Protein AF-0000000079069018 (afdb_homodimer)

Sequence (276 aa):
MTDVQTAEQLTLTDEESRLLQLGLIEWCGPARSTEEFAVAMGFDGTEDLHYRSLRIRAALIAHEALEPMDWARALLATELAFASDVVGSGYEWSTTTGWSDETTVRVLRSAQLKLIRTVAPLVGRSLGTRPPLRPAISMTDVQTAEQLTLTDEESRLLQLGLIEWCGPARSTEEFAVAMGFDGTEDLHYRSLRIRAALIAHEALEPMDWARALLATELAFASDVVGSGYEWSTTTGWSDETTVRVLRSAQLKLIRTVAPLVGRSLGTRPPLRPAIS

Secondary structure (DSSP, 8-state):
----B-TTTTT--HHHHHHHHHHHHHTTTT----HHHHHHTT-SSHHHHHHHHHHHHHHHHTT--B-HHHHHHHHHHHHHHHH-TTTS-GGGHHHHHS--HHHHHHHHHHHHHHHHHHHGGGBTTTBT-PPP------/----B-TTTTT--HHHHHHHHHHHHHTTTT----HHHHHHTT-SSHHHHHHHHHHHHHHHHTT--B-HHHHHHHHHHHHHHHH-TTTS-GGGHHHHHS--HHHHHHHHHHHHHHHHHHHGGGBTTTBT-PPP------

Organism: Streptomyces microflavus (NCBI:txid1919)

Foldseek 3Di:
DQDWAFCVRLVQDPVLLVLLLLLLCQLVDVFADAQLLCVLLQAQGSVRSNVLSVVLSVCSVVRHTDGLSSLSSSLSSSVCQDPDPVGHCHPCSCVSRVDDNVRSVVSSVVSCVSSVVSHVVCPPPRRRDHPDDPPPPD/DQDWAFCVRLVQDPVLLVLLLLLLCQLVDVFADAQLLCVLLQAQGSVRSNVLSVVLSVCSVVRHTDGLSSLSSSLSSSVCQDPDPVGHCHPCSCVSRVDDNVRSVVSSVVSCVSSVVSHVVCPPPRRRDHPDDPPPPD

Radius of gyration: 18.03 Å; Cα contacts (8 Å, |Δi|>4): 452; chains: 2; bounding box: 54×52×36 Å

pLDDT: mean 92.05, std 13.42, range [31.12, 98.88]

Solvent-accessible surface area (backbone atoms only — not comparable to full-atom values): 14193 Å² total; per-residue (Å²): 124,86,70,56,44,30,52,66,78,50,64,48,49,72,66,38,52,47,48,38,38,53,23,27,54,34,53,74,59,76,18,51,70,32,51,31,44,21,22,22,47,52,32,88,18,48,70,46,40,40,52,49,28,55,51,53,32,52,33,57,75,67,61,39,65,39,43,48,66,56,52,38,32,38,49,46,42,19,30,41,24,48,45,23,63,85,34,16,34,16,77,46,32,38,75,77,69,69,46,48,67,60,58,47,54,54,42,47,41,54,43,46,67,55,39,40,79,60,33,58,78,35,58,72,68,58,31,18,34,76,74,72,75,72,70,74,78,122,125,87,70,57,44,31,52,66,77,49,66,48,48,72,66,40,51,47,49,38,37,54,22,27,53,34,54,74,59,77,18,51,70,31,51,31,44,21,22,22,47,52,32,89,18,48,70,46,39,43,52,49,29,53,50,53,33,51,33,57,76,69,62,39,64,39,44,46,65,56,52,36,31,37,50,46,42,20,30,40,25,48,46,22,62,84,36,16,34,17,77,47,33,38,75,77,71,68,45,49,68,61,58,46,54,54,43,46,42,55,44,46,67,56,40,41,80,59,33,59,78,35,58,70,69,55,33,18,35,76,74,72,74,69,70,76,79,122

Structure (mmCIF, N/CA/C/O backbone):
data_AF-0000000079069018-model_v1
#
loop_
_entity.id
_entity.type
_entity.pdbx_description
1 polymer 'Uncharacterized protein'
#
loop_
_atom_site.group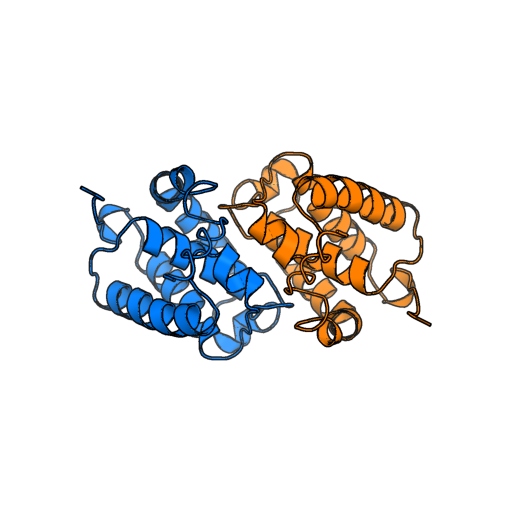_PDB
_atom_site.id
_atom_site.type_symbol
_atom_site.label_atom_id
_atom_site.label_alt_id
_atom_site.label_comp_id
_atom_site.label_asym_id
_atom_site.label_entity_id
_atom_site.label_seq_id
_atom_site.pdbx_PDB_ins_code
_atom_site.Cartn_x
_atom_site.Cartn_y
_atom_site.Cartn_z
_atom_site.occupancy
_atom_site.B_iso_or_equiv
_atom_site.auth_seq_id
_atom_site.auth_comp_id
_atom_site.auth_asym_id
_atom_site.auth_atom_id
_atom_site.pdbx_PDB_model_num
ATOM 1 N N . MET A 1 1 ? -11.5 19.594 19.891 1 42.41 1 MET A N 1
ATOM 2 C CA . MET A 1 1 ? -11.094 20.469 18.781 1 42.41 1 MET A CA 1
ATOM 3 C C . MET A 1 1 ? -10.062 19.781 17.891 1 42.41 1 MET A C 1
ATOM 5 O O . MET A 1 1 ? -9.008 19.344 18.375 1 42.41 1 MET A O 1
ATOM 9 N N . THR A 1 2 ? -10.492 19.125 16.875 1 61.47 2 THR A N 1
ATOM 10 C CA . THR A 1 2 ? -9.547 18.312 16.109 1 61.47 2 THR A CA 1
ATOM 11 C C . THR A 1 2 ? -8.344 19.141 15.68 1 61.47 2 THR A C 1
ATOM 13 O O . THR A 1 2 ? -8.5 20.141 14.969 1 61.47 2 THR A O 1
ATOM 16 N N . ASP A 1 3 ? -7.281 19.203 16.484 1 84.12 3 ASP A N 1
ATOM 17 C CA . ASP A 1 3 ? -6.156 20.125 16.375 1 84.12 3 ASP A CA 1
ATOM 18 C C . ASP A 1 3 ? -5.441 19.969 15.031 1 84.12 3 ASP A C 1
ATOM 20 O O . ASP A 1 3 ? -4.828 18.922 14.766 1 84.12 3 ASP A O 1
ATOM 24 N N . VAL A 1 4 ? -5.785 20.875 14.141 1 94 4 VAL A N 1
ATOM 25 C CA . VAL A 1 4 ? -5.105 20.953 12.852 1 94 4 VAL A CA 1
ATOM 26 C C . VAL A 1 4 ? -3.629 21.281 13.062 1 94 4 VAL A C 1
ATOM 28 O O . VAL A 1 4 ? -3.275 21.984 14.016 1 94 4 VAL A O 1
ATOM 31 N N . GLN A 1 5 ? -2.758 20.672 12.266 1 97.5 5 GLN A N 1
ATOM 32 C CA . GLN A 1 5 ? -1.32 20.891 12.367 1 97.5 5 GLN A CA 1
ATOM 33 C C . GLN A 1 5 ? -0.706 21.156 10.992 1 97.5 5 GLN A C 1
ATOM 35 O O . GLN A 1 5 ? -1.139 20.578 9.992 1 97.5 5 GLN A O 1
ATOM 40 N N . THR A 1 6 ? 0.233 21.984 11.039 1 97.31 6 THR A N 1
ATOM 41 C CA . THR A 1 6 ? 1.027 22.188 9.836 1 97.31 6 THR A CA 1
ATOM 42 C C . THR A 1 6 ? 2.15 21.156 9.75 1 97.31 6 THR A C 1
ATOM 44 O O . THR A 1 6 ? 2.436 20.469 10.727 1 97.31 6 THR A O 1
ATOM 47 N N . ALA A 1 7 ? 2.783 21.109 8.523 1 97.38 7 ALA A N 1
ATOM 48 C CA . ALA A 1 7 ? 3.936 20.234 8.344 1 97.38 7 ALA A CA 1
ATOM 49 C C . ALA A 1 7 ? 5.066 20.609 9.297 1 97.38 7 ALA A C 1
ATOM 51 O O . ALA A 1 7 ? 5.742 19.734 9.852 1 97.38 7 ALA A O 1
ATOM 52 N N . GLU A 1 8 ? 5.223 21.859 9.477 1 96.19 8 GLU A N 1
ATOM 53 C CA . GLU A 1 8 ? 6.27 22.359 10.359 1 96.19 8 GLU A CA 1
ATOM 54 C C . GLU A 1 8 ? 6.02 21.938 11.805 1 96.19 8 GLU A C 1
ATOM 56 O O . GLU A 1 8 ? 6.949 21.562 12.516 1 96.19 8 GLU A O 1
ATOM 61 N N . GLN A 1 9 ? 4.859 22 12.203 1 96.56 9 GLN A N 1
ATOM 62 C CA . GLN A 1 9 ? 4.496 21.609 13.562 1 96.56 9 GLN A CA 1
ATOM 63 C C . GLN A 1 9 ? 4.711 20.125 13.797 1 96.56 9 GLN A C 1
ATOM 65 O O . GLN A 1 9 ? 5.008 19.703 14.914 1 96.56 9 GLN A O 1
ATOM 70 N N . LEU A 1 10 ? 4.664 19.391 12.742 1 97.44 10 LEU A N 1
ATOM 71 C CA . LEU A 1 10 ? 4.895 17.953 12.82 1 97.44 10 LEU A CA 1
ATOM 72 C C . LEU A 1 10 ? 6.359 17.609 12.547 1 97.44 10 LEU A C 1
ATOM 74 O O . LEU A 1 10 ? 6.73 16.438 12.477 1 97.44 10 LEU A O 1
ATOM 78 N N . THR A 1 11 ? 7.098 18.609 12.289 1 97.62 11 THR A N 1
ATOM 79 C CA . THR A 1 11 ? 8.539 18.531 12.086 1 97.62 11 THR A CA 1
ATOM 80 C C . THR A 1 11 ? 8.859 17.812 10.781 1 97.62 11 THR A C 1
ATOM 82 O O . THR A 1 11 ? 9.914 17.172 10.656 1 97.62 11 THR A O 1
ATOM 85 N N . LEU A 1 12 ? 7.945 17.859 9.828 1 98.5 12 LEU A N 1
ATOM 86 C CA . LEU A 1 12 ? 8.258 17.344 8.5 1 98.5 12 LEU A CA 1
ATOM 87 C C . LEU A 1 12 ? 9.266 18.25 7.793 1 98.5 12 LEU A C 1
ATOM 89 O O . LEU A 1 12 ? 9.156 19.469 7.84 1 98.5 12 LEU A O 1
ATOM 93 N N . THR A 1 13 ? 10.211 17.578 7.195 1 98.31 13 THR A N 1
ATOM 94 C CA . THR A 1 13 ? 11.117 18.328 6.332 1 98.31 13 THR A CA 1
ATOM 95 C C . THR A 1 13 ? 10.438 18.688 5.016 1 98.31 13 THR A C 1
ATOM 97 O O . THR A 1 13 ? 9.375 18.141 4.691 1 98.31 13 THR A O 1
ATOM 100 N N . ASP A 1 14 ? 11.055 19.531 4.27 1 97.69 14 ASP A N 1
ATOM 101 C CA . ASP A 1 14 ? 10.555 19.891 2.943 1 97.69 14 ASP A CA 1
ATOM 102 C C . ASP A 1 14 ? 10.508 18.656 2.035 1 97.69 14 ASP A C 1
ATOM 104 O O . ASP A 1 14 ? 9.594 18.516 1.218 1 97.69 14 ASP A O 1
ATOM 108 N N . GLU A 1 15 ? 11.453 17.828 2.148 1 98.38 15 GLU A N 1
ATOM 109 C CA . GLU A 1 15 ? 11.516 16.625 1.333 1 98.38 15 GLU A CA 1
ATOM 110 C C . GLU A 1 15 ? 10.359 15.688 1.653 1 98.38 15 GLU A C 1
ATOM 112 O O . GLU A 1 15 ? 9.75 15.109 0.749 1 98.38 15 GLU A O 1
ATOM 117 N N . GLU A 1 16 ? 10.102 15.523 2.893 1 98.81 16 GLU A N 1
ATOM 118 C CA . GLU A 1 16 ? 9.008 14.664 3.322 1 98.81 16 GLU A CA 1
ATOM 119 C C . GLU A 1 16 ? 7.656 15.227 2.871 1 98.81 16 GLU A C 1
ATOM 121 O O . GLU A 1 16 ? 6.805 14.484 2.385 1 98.81 16 GLU A O 1
ATOM 126 N N . SER A 1 17 ? 7.523 16.5 3.023 1 98.75 17 SER A N 1
ATOM 127 C CA . SER A 1 17 ? 6.316 17.156 2.535 1 98.75 17 SER A CA 1
ATOM 128 C C . SER A 1 17 ? 6.18 17.016 1.021 1 98.75 17 SER A C 1
ATOM 130 O O . SER A 1 17 ? 5.086 16.781 0.51 1 98.75 17 SER A O 1
ATOM 132 N N . ARG A 1 18 ? 7.246 17.156 0.332 1 98.62 18 ARG A N 1
ATOM 133 C CA . ARG A 1 18 ? 7.254 17.016 -1.119 1 98.62 18 ARG A CA 1
ATOM 134 C C . ARG A 1 18 ? 6.875 15.594 -1.522 1 98.62 18 ARG A C 1
ATOM 136 O O . ARG A 1 18 ? 6.141 15.391 -2.492 1 98.62 18 ARG A O 1
ATOM 143 N N . LEU A 1 19 ? 7.332 14.617 -0.803 1 98.88 19 LEU A N 1
ATOM 144 C CA . LEU A 1 19 ? 6.977 13.234 -1.096 1 98.88 19 LEU A CA 1
ATOM 145 C C . LEU A 1 19 ? 5.469 13.031 -1.004 1 98.88 19 LEU A C 1
ATOM 147 O O . LEU A 1 19 ? 4.871 12.383 -1.866 1 98.88 19 LEU A O 1
ATOM 151 N N . LEU A 1 20 ? 4.895 13.555 0.068 1 98.88 20 LEU A N 1
ATOM 152 C CA . LEU A 1 20 ? 3.449 13.43 0.223 1 98.88 20 LEU A CA 1
ATOM 153 C C . LEU A 1 20 ? 2.719 14.109 -0.93 1 98.88 20 LEU A C 1
ATOM 155 O O . LEU A 1 20 ? 1.721 13.586 -1.433 1 98.88 20 LEU A O 1
ATOM 159 N N . GLN A 1 21 ? 3.236 15.227 -1.359 1 98.81 21 GLN A N 1
ATOM 160 C CA . GLN A 1 21 ? 2.66 15.938 -2.498 1 98.81 21 GLN A CA 1
ATOM 161 C C . GLN A 1 21 ? 2.734 15.094 -3.766 1 98.81 21 GLN A C 1
ATOM 163 O O . GLN A 1 21 ? 1.763 15.008 -4.52 1 98.81 21 GLN A O 1
ATOM 168 N N . LEU A 1 22 ? 3.832 14.492 -3.982 1 98.62 22 LEU A N 1
ATOM 169 C CA . LEU A 1 22 ? 4.031 13.648 -5.156 1 98.62 22 LEU A CA 1
ATOM 170 C C . LEU A 1 22 ? 3.098 12.438 -5.117 1 98.62 22 LEU A C 1
ATOM 172 O O . LEU A 1 22 ? 2.498 12.086 -6.137 1 98.62 22 LEU A O 1
ATOM 176 N N . GLY A 1 23 ? 2.998 11.836 -3.928 1 98.62 23 GLY A N 1
ATOM 177 C CA . GLY A 1 23 ? 2.107 10.695 -3.797 1 98.62 23 GLY A CA 1
ATOM 178 C C . GLY A 1 23 ? 0.656 11.039 -4.082 1 98.62 23 GLY A C 1
ATOM 179 O O . GLY A 1 23 ? -0.048 10.273 -4.742 1 98.62 23 GLY A O 1
ATOM 180 N N . LEU A 1 24 ? 0.253 12.156 -3.658 1 98.62 24 LEU A N 1
ATOM 181 C CA . LEU A 1 24 ? -1.133 12.586 -3.814 1 98.62 24 LEU A CA 1
ATOM 182 C C . LEU A 1 24 ? -1.46 12.844 -5.281 1 98.62 24 LEU A C 1
ATOM 184 O O . LEU A 1 24 ? -2.531 12.461 -5.762 1 98.62 24 LEU A O 1
ATOM 188 N N . ILE A 1 25 ? -0.578 13.422 -6.012 1 98 25 ILE A N 1
ATOM 189 C CA . ILE A 1 25 ? -0.882 13.797 -7.387 1 98 25 ILE A CA 1
ATOM 190 C C . ILE A 1 25 ? -0.932 12.547 -8.266 1 98 25 ILE A C 1
ATOM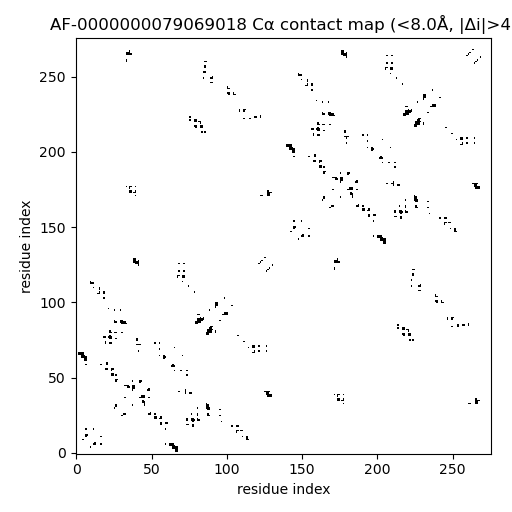 192 O O . ILE A 1 25 ? -1.553 12.555 -9.328 1 98 25 ILE A O 1
ATOM 196 N N . GLU A 1 26 ? -0.271 11.453 -7.91 1 98.06 26 GLU A N 1
ATOM 197 C CA . GLU A 1 26 ? -0.325 10.203 -8.664 1 98.06 26 GLU A CA 1
ATOM 198 C C . GLU A 1 26 ? -1.766 9.742 -8.867 1 98.06 26 GLU A C 1
ATOM 200 O O . GLU A 1 26 ? -2.082 9.102 -9.875 1 98.06 26 GLU A O 1
ATOM 205 N N . TRP A 1 27 ? -2.621 10.07 -7.977 1 97.5 27 TRP A N 1
ATOM 206 C CA . TRP A 1 27 ? -4.004 9.602 -8.008 1 97.5 27 TRP A CA 1
ATOM 207 C C . TRP A 1 27 ? -4.832 10.414 -8.992 1 97.5 27 TRP A C 1
ATOM 209 O O . TRP A 1 27 ? -5.996 10.094 -9.25 1 97.5 27 TRP A O 1
ATOM 219 N N . CYS A 1 28 ? -4.262 11.344 -9.562 1 93 28 CYS A N 1
ATOM 220 C CA . CYS A 1 28 ? -4.883 12.125 -10.625 1 93 28 CYS A CA 1
ATOM 221 C C . CYS A 1 28 ? -4.289 11.766 -11.984 1 93 28 CYS A C 1
ATOM 223 O O . CYS A 1 28 ? -4.555 12.438 -12.977 1 93 28 CYS A O 1
ATOM 225 N N . GLY A 1 29 ? -3.49 10.719 -12.039 1 91 29 GLY A N 1
ATOM 226 C CA . GLY A 1 29 ? -2.82 10.305 -13.258 1 91 29 GLY A CA 1
ATOM 227 C C . GLY A 1 29 ? -2.656 8.797 -13.359 1 91 29 GLY A C 1
ATOM 228 O O . GLY A 1 29 ? -3.623 8.078 -13.617 1 91 29 GLY A O 1
ATOM 229 N N . PRO A 1 30 ? -1.45 8.312 -13.039 1 89.62 30 PRO A N 1
ATOM 230 C CA . PRO A 1 30 ? -1.126 6.91 -13.328 1 89.62 30 PRO A CA 1
ATOM 231 C C . PRO A 1 30 ? -1.788 5.941 -12.352 1 89.62 30 PRO A C 1
ATOM 233 O O . PRO A 1 30 ? -2.01 4.777 -12.688 1 89.62 30 PRO A O 1
ATOM 236 N N . ALA A 1 31 ? -1.982 6.34 -11.172 1 93.06 31 ALA A N 1
ATOM 237 C CA . ALA A 1 31 ? -2.625 5.469 -10.188 1 93.06 31 ALA A CA 1
ATOM 238 C C . ALA A 1 31 ? -4.121 5.34 -10.461 1 93.06 31 ALA A C 1
ATOM 240 O O . ALA A 1 31 ? -4.758 6.293 -10.914 1 93.06 31 ALA A O 1
ATOM 241 N N . ARG A 1 32 ? -4.637 4.172 -10.211 1 89.88 32 ARG A N 1
ATOM 242 C CA . ARG A 1 32 ? -6.047 3.891 -10.445 1 89.88 32 ARG A CA 1
ATOM 243 C C . ARG A 1 32 ? -6.66 3.131 -9.273 1 89.88 32 ARG A C 1
ATOM 245 O O . ARG A 1 32 ? -6.586 1.902 -9.219 1 89.88 32 ARG A O 1
ATOM 252 N N . SER A 1 33 ? -7.305 3.881 -8.578 1 92.19 33 SER A N 1
ATOM 253 C CA . SER A 1 33 ? -7.895 3.285 -7.387 1 92.19 33 SER A CA 1
ATOM 254 C C . SER A 1 33 ? -9.227 2.621 -7.699 1 92.19 33 SER A C 1
ATOM 256 O O . SER A 1 33 ? -9.953 3.059 -8.594 1 92.19 33 SER A O 1
ATOM 258 N N . THR A 1 34 ? -9.555 1.628 -6.98 1 92.25 34 THR A N 1
ATOM 259 C CA . THR A 1 34 ? -10.922 1.122 -6.93 1 92.25 34 THR A CA 1
ATOM 260 C C . THR A 1 34 ? -11.719 1.82 -5.832 1 92.25 34 THR A C 1
ATOM 262 O O . THR A 1 34 ? -11.148 2.543 -5.012 1 92.25 34 THR A O 1
ATOM 265 N N . GLU A 1 35 ? -13 1.559 -5.809 1 91.5 35 GLU A N 1
ATOM 266 C CA . GLU A 1 35 ? -13.844 2.145 -4.773 1 91.5 35 GLU A CA 1
ATOM 267 C C . GLU A 1 35 ? -13.445 1.639 -3.387 1 91.5 35 GLU A C 1
ATOM 269 O O . GLU A 1 35 ? -13.359 2.42 -2.438 1 91.5 35 GLU A O 1
ATOM 274 N N . GLU A 1 36 ? -13.156 0.412 -3.277 1 92.62 36 GLU A N 1
ATOM 275 C CA . GLU A 1 36 ? -12.844 -0.191 -1.985 1 92.62 36 GLU A CA 1
ATOM 276 C C . GLU A 1 36 ? -11.523 0.346 -1.435 1 92.62 36 GLU A C 1
ATOM 278 O O . GLU A 1 36 ? -11.391 0.565 -0.228 1 92.62 36 GLU A O 1
ATOM 283 N N . PHE A 1 37 ? -10.578 0.598 -2.314 1 94.56 37 PHE A N 1
ATOM 284 C CA . PHE A 1 37 ? -9.312 1.151 -1.844 1 94.56 37 PHE A CA 1
ATOM 285 C C . PHE A 1 37 ? -9.477 2.607 -1.426 1 94.56 37 PHE A C 1
ATOM 287 O O . PHE A 1 37 ? -8.898 3.043 -0.43 1 94.56 37 PHE A O 1
ATOM 294 N N . ALA A 1 38 ? -10.273 3.307 -2.211 1 95.31 38 ALA A N 1
ATOM 295 C CA . ALA A 1 38 ? -10.523 4.695 -1.838 1 95.31 38 ALA A CA 1
ATOM 296 C C . ALA A 1 38 ? -11.148 4.785 -0.447 1 95.31 38 ALA A C 1
ATOM 298 O O . ALA A 1 38 ? -10.695 5.566 0.393 1 95.31 38 ALA A O 1
ATOM 299 N N . VAL A 1 39 ? -12.062 3.977 -0.203 1 94 39 VAL A N 1
ATOM 300 C CA . VAL A 1 39 ? -12.758 3.961 1.082 1 94 39 VAL A CA 1
ATOM 301 C C . VAL A 1 39 ? -11.797 3.49 2.176 1 94 39 VAL A C 1
ATOM 303 O O . VAL A 1 39 ? -11.773 4.059 3.27 1 94 39 VAL A O 1
ATOM 306 N N . ALA A 1 40 ? -11.031 2.537 1.885 1 94 40 ALA A N 1
ATOM 307 C CA . ALA A 1 40 ? -10.078 2.018 2.857 1 94 40 ALA A CA 1
ATOM 308 C C . ALA A 1 40 ? -9.07 3.09 3.264 1 94 40 ALA A C 1
ATOM 310 O O . ALA A 1 40 ? -8.625 3.133 4.414 1 94 40 ALA A O 1
ATOM 311 N N . MET A 1 41 ? -8.781 3.934 2.32 1 95.5 41 MET A N 1
ATOM 312 C CA . MET A 1 41 ? -7.809 4.988 2.59 1 95.5 41 MET A CA 1
ATOM 313 C C . MET A 1 41 ? -8.469 6.164 3.311 1 95.5 41 MET A C 1
ATOM 315 O O . MET A 1 41 ? -7.801 7.145 3.641 1 95.5 41 MET A O 1
ATOM 319 N N . GLY A 1 42 ? -9.789 6.078 3.518 1 94.81 42 GLY A N 1
ATOM 320 C CA . GLY A 1 42 ? -10.461 7.102 4.301 1 94.81 42 GLY A CA 1
ATOM 321 C C . GLY A 1 42 ? -11.219 8.102 3.451 1 94.81 42 GLY A C 1
ATOM 322 O O . GLY A 1 42 ? -11.641 9.156 3.945 1 94.81 42 GLY A O 1
ATOM 323 N N . PHE A 1 43 ? -11.32 7.82 2.209 1 95.75 43 PHE A N 1
ATOM 324 C CA . PHE A 1 43 ? -12.109 8.672 1.326 1 95.75 43 PHE A CA 1
ATOM 325 C C . PHE A 1 43 ? -13.523 8.117 1.166 1 95.75 43 PHE A C 1
ATOM 327 O O . PHE A 1 43 ? -13.797 6.984 1.57 1 95.75 43 PHE A O 1
ATOM 334 N N . ASP A 1 44 ? -14.383 8.883 0.55 1 94 44 ASP A N 1
ATOM 335 C CA . ASP A 1 44 ? -15.758 8.453 0.357 1 94 44 ASP A CA 1
ATOM 336 C C . ASP A 1 44 ? -15.898 7.582 -0.89 1 94 44 ASP A C 1
ATOM 338 O O . ASP A 1 44 ? -16.906 6.898 -1.07 1 94 44 ASP A O 1
ATOM 342 N N . GLY A 1 45 ? -14.945 7.645 -1.742 1 93.5 45 GLY A N 1
ATOM 343 C CA . GLY A 1 45 ? -14.883 6.945 -3.014 1 93.5 45 GLY A CA 1
ATOM 344 C C . GLY A 1 45 ? -13.797 7.477 -3.93 1 93.5 45 GLY A C 1
ATOM 345 O O . GLY A 1 45 ? -13.008 8.344 -3.535 1 93.5 45 GLY A O 1
ATOM 346 N N . THR A 1 46 ? -13.773 7.02 -5.133 1 94.75 46 THR A N 1
ATOM 347 C CA . THR A 1 46 ? -12.703 7.375 -6.059 1 94.75 46 THR A CA 1
ATOM 348 C C . THR A 1 46 ? -12.805 8.844 -6.457 1 94.75 46 THR A C 1
ATOM 350 O O . THR A 1 46 ? -11.781 9.516 -6.633 1 94.75 46 THR A O 1
ATOM 353 N N . GLU A 1 47 ? -14.008 9.297 -6.648 1 95.5 47 GLU A N 1
ATOM 354 C CA . GLU A 1 47 ? -14.172 10.711 -6.98 1 95.5 47 GLU A CA 1
ATOM 355 C C . GLU A 1 47 ? -13.664 11.602 -5.848 1 95.5 47 GLU A C 1
ATOM 357 O O . GLU A 1 47 ? -12.969 12.586 -6.094 1 95.5 47 GLU A O 1
ATOM 362 N N . ASP A 1 48 ? -14.023 11.242 -4.66 1 96.62 48 ASP A N 1
ATOM 363 C CA . ASP A 1 48 ? -13.57 11.992 -3.494 1 96.62 48 ASP A CA 1
ATOM 364 C C . ASP A 1 48 ? -12.055 11.898 -3.342 1 96.62 48 ASP A C 1
ATOM 366 O O . ASP A 1 48 ? -11.406 12.867 -2.943 1 96.62 48 ASP A O 1
ATOM 370 N N . LEU A 1 49 ? -11.5 10.742 -3.6 1 97.38 49 LEU A N 1
ATOM 371 C CA . LEU A 1 49 ? -10.055 10.555 -3.574 1 97.38 49 LEU A CA 1
ATOM 372 C C . LEU A 1 49 ? -9.367 11.555 -4.5 1 97.38 49 LEU A C 1
ATOM 374 O O . LEU A 1 49 ? -8.398 12.211 -4.105 1 97.38 49 LEU A O 1
ATOM 378 N N . HIS A 1 50 ? -9.867 11.703 -5.676 1 97.12 50 HIS A N 1
ATOM 379 C CA . HIS A 1 50 ? -9.297 12.641 -6.641 1 97.12 50 HIS A CA 1
ATOM 380 C C . HIS A 1 50 ? -9.375 14.07 -6.133 1 97.12 50 HIS A C 1
ATOM 382 O O . HIS A 1 50 ? -8.359 14.773 -6.09 1 97.12 50 HIS A O 1
ATOM 388 N N . TYR A 1 51 ? -10.508 14.391 -5.668 1 97.25 51 TYR A N 1
ATOM 389 C CA . TYR A 1 51 ? -10.766 15.758 -5.23 1 97.25 51 TYR A CA 1
ATOM 390 C C . TYR A 1 51 ? -9.938 16.094 -3.994 1 97.25 51 TYR A C 1
ATOM 392 O O . TYR A 1 51 ? -9.242 17.109 -3.963 1 97.25 51 TYR A O 1
ATOM 400 N N . ARG A 1 52 ? -10 15.297 -3.018 1 97.75 52 ARG A N 1
ATOM 401 C CA . ARG A 1 52 ? -9.336 15.602 -1.752 1 97.75 52 ARG A CA 1
ATOM 402 C C . ARG A 1 52 ? -7.824 15.484 -1.881 1 97.75 52 ARG A C 1
ATOM 404 O O . ARG A 1 52 ? -7.082 16.188 -1.191 1 97.75 52 ARG A O 1
ATOM 411 N N . SER A 1 53 ? -7.359 14.586 -2.758 1 98.44 53 SER A N 1
ATOM 412 C CA . SER A 1 53 ? -5.922 14.523 -2.988 1 98.44 53 SER A CA 1
ATOM 413 C C . SER A 1 53 ? -5.383 15.867 -3.48 1 98.44 53 SER A C 1
ATOM 415 O O . SER A 1 53 ? -4.355 16.344 -2.998 1 98.44 53 SER A O 1
ATOM 417 N N . LEU A 1 54 ? -6.105 16.453 -4.406 1 98.44 54 LEU A N 1
ATOM 418 C CA . LEU A 1 54 ? -5.684 17.734 -4.938 1 98.44 54 LEU A CA 1
ATOM 419 C C . LEU A 1 54 ? -5.773 18.828 -3.869 1 98.44 54 LEU A C 1
ATOM 421 O O . LEU A 1 54 ? -4.887 19.672 -3.766 1 98.44 54 LEU A O 1
ATOM 425 N N . ARG A 1 55 ? -6.797 18.75 -3.098 1 98.56 55 ARG A N 1
ATOM 426 C CA . ARG A 1 55 ? -6.984 19.75 -2.041 1 98.56 55 ARG A CA 1
ATOM 427 C C . ARG A 1 55 ? -5.887 19.641 -0.99 1 98.56 55 ARG A C 1
ATOM 429 O O . ARG A 1 55 ? -5.312 20.641 -0.576 1 98.56 55 ARG A O 1
ATOM 436 N N . ILE A 1 56 ? -5.605 18.484 -0.48 1 98.81 56 ILE A N 1
ATOM 437 C CA . ILE A 1 56 ? -4.582 18.25 0.533 1 98.81 56 ILE A CA 1
ATOM 438 C 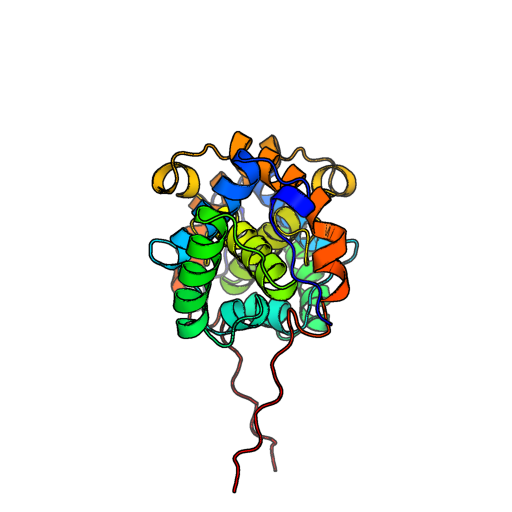C . ILE A 1 56 ? -3.211 18.641 -0.019 1 98.81 56 ILE A C 1
ATOM 440 O O . ILE A 1 56 ? -2.408 19.266 0.678 1 98.81 56 ILE A O 1
ATOM 444 N N . ARG A 1 57 ? -2.979 18.281 -1.273 1 98.75 57 ARG A N 1
ATOM 445 C CA . ARG A 1 57 ? -1.719 18.656 -1.908 1 98.75 57 ARG A CA 1
ATOM 446 C C . ARG A 1 57 ? -1.548 20.172 -1.945 1 98.75 57 ARG A C 1
ATOM 448 O O . ARG A 1 57 ? -0.474 20.688 -1.629 1 98.75 57 ARG A O 1
ATOM 455 N N . ALA A 1 58 ? -2.578 20.828 -2.336 1 98.69 58 ALA A N 1
ATOM 456 C CA . ALA A 1 58 ? -2.531 22.297 -2.391 1 98.69 58 ALA A CA 1
ATOM 457 C C . ALA A 1 58 ? -2.248 22.891 -1.014 1 98.69 58 ALA A C 1
ATOM 459 O O . ALA A 1 58 ? -1.493 23.844 -0.89 1 98.69 58 ALA A O 1
ATOM 460 N N . ALA A 1 59 ? -2.873 22.359 -0.004 1 98.69 59 ALA A N 1
ATOM 461 C CA . ALA A 1 59 ? -2.648 22.812 1.363 1 98.69 59 ALA A CA 1
ATOM 462 C C . ALA A 1 59 ? -1.197 22.609 1.783 1 98.69 59 ALA A C 1
ATOM 464 O O . ALA A 1 59 ? -0.603 23.453 2.443 1 98.69 59 ALA A O 1
ATOM 465 N N . LEU A 1 60 ? -0.619 21.484 1.408 1 98.69 60 LEU A N 1
ATOM 466 C CA . LEU A 1 60 ? 0.778 21.203 1.718 1 98.69 60 LEU A CA 1
ATOM 467 C C . LEU A 1 60 ? 1.7 22.203 1.033 1 98.69 60 LEU A C 1
ATOM 469 O O . LEU A 1 60 ? 2.645 22.703 1.648 1 98.69 60 LEU A O 1
ATOM 473 N N . ILE A 1 61 ? 1.406 22.484 -0.211 1 98.38 61 ILE A N 1
ATOM 474 C CA . ILE A 1 61 ? 2.197 23.438 -0.985 1 98.38 61 ILE A CA 1
ATOM 475 C C . ILE A 1 61 ? 2.123 24.812 -0.337 1 98.38 61 ILE A C 1
ATOM 477 O O . ILE A 1 61 ? 3.133 25.516 -0.242 1 98.38 61 ILE A O 1
ATOM 481 N N . ALA A 1 62 ? 0.987 25.094 0.169 1 98.19 62 ALA A N 1
ATOM 482 C CA . ALA A 1 62 ? 0.744 26.406 0.759 1 98.19 62 ALA A CA 1
ATOM 483 C C . ALA A 1 62 ? 1.139 26.438 2.232 1 98.19 62 ALA A C 1
ATOM 485 O O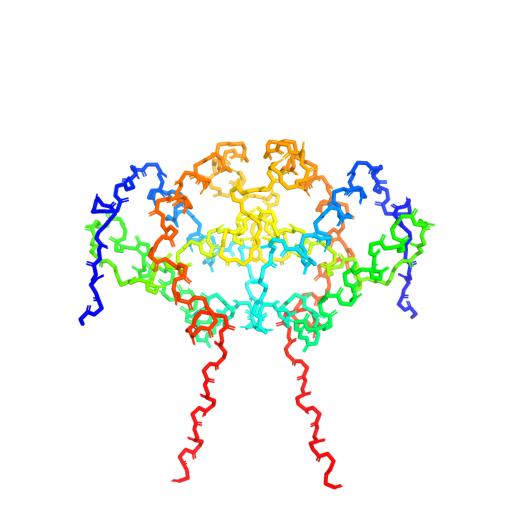 . ALA A 1 62 ? 0.973 27.453 2.912 1 98.19 62 ALA A O 1
ATOM 486 N N . HIS A 1 63 ? 1.571 25.328 2.77 1 97.69 63 HIS A N 1
ATOM 487 C CA . HIS A 1 63 ? 1.988 25.203 4.16 1 97.69 63 HIS A CA 1
ATOM 488 C C . HIS A 1 63 ? 0.83 25.484 5.113 1 97.69 63 HIS A C 1
ATOM 490 O O . HIS A 1 63 ? 1.013 26.125 6.145 1 97.69 63 HIS A O 1
ATOM 496 N N . GLU A 1 64 ? -0.282 25.078 4.723 1 98.25 64 GLU A N 1
ATOM 497 C CA . GLU A 1 64 ? -1.476 25.219 5.551 1 98.25 64 GLU A CA 1
ATOM 498 C C . GLU A 1 64 ? -1.632 24.047 6.516 1 98.25 64 GLU A C 1
ATOM 500 O O . GLU A 1 64 ? -1.104 22.969 6.27 1 98.25 64 GLU A O 1
ATOM 505 N N . ALA A 1 65 ? -2.363 24.328 7.562 1 98.19 65 ALA A N 1
ATOM 506 C CA . ALA A 1 65 ? -2.633 23.281 8.547 1 98.19 65 ALA A CA 1
ATOM 507 C C . ALA A 1 65 ? -3.664 22.281 8.023 1 98.19 65 ALA A C 1
ATOM 509 O O . ALA A 1 65 ? -4.613 22.672 7.336 1 98.19 65 ALA A O 1
ATOM 510 N N . LEU A 1 66 ? -3.453 21.062 8.414 1 98.38 66 LEU A N 1
ATOM 511 C CA . LEU A 1 66 ? -4.352 19.984 8.008 1 98.38 66 LEU A CA 1
ATOM 512 C C . LEU A 1 66 ? -4.898 19.25 9.227 1 98.38 66 LEU A C 1
ATOM 514 O O . LEU A 1 66 ? -4.23 19.172 10.258 1 98.38 66 LEU A O 1
ATOM 518 N N . GLU A 1 67 ? -6.121 18.766 9.062 1 97.31 67 GLU A N 1
ATOM 519 C CA . GLU A 1 67 ? -6.699 17.891 10.086 1 97.31 67 GLU A CA 1
ATOM 520 C C . GLU A 1 67 ? -5.984 16.547 10.125 1 97.31 67 GLU A C 1
ATOM 522 O O . GLU A 1 67 ? -5.445 16.094 9.109 1 97.31 67 GLU A O 1
ATOM 527 N N . PRO A 1 68 ? -6.02 15.836 11.258 1 96.44 68 PRO A N 1
ATOM 528 C CA . PRO A 1 68 ? -5.371 14.531 11.391 1 96.44 68 PRO A CA 1
ATOM 529 C C . PRO A 1 68 ? -5.805 13.547 10.305 1 96.44 68 PRO A C 1
ATOM 531 O O . PRO A 1 68 ? -4.973 12.812 9.766 1 96.44 68 PRO A O 1
ATOM 534 N N . MET A 1 69 ? -7.02 13.594 9.93 1 96.12 69 MET A N 1
ATOM 535 C CA . MET A 1 69 ? -7.508 12.672 8.914 1 96.12 69 MET A CA 1
ATOM 536 C C . MET A 1 69 ? -6.879 12.977 7.555 1 96.12 69 MET A C 1
ATOM 538 O O . MET A 1 69 ? -6.609 12.062 6.773 1 96.12 69 MET A O 1
ATOM 542 N N . ASP A 1 70 ? -6.68 14.18 7.297 1 97.88 70 ASP A N 1
ATOM 543 C CA . ASP A 1 70 ? -6.055 14.539 6.027 1 97.88 70 ASP A CA 1
ATOM 544 C C . ASP A 1 70 ? -4.598 14.094 5.984 1 97.88 70 ASP A C 1
ATOM 546 O O . ASP A 1 70 ? -4.09 13.719 4.926 1 97.88 70 ASP A O 1
ATOM 550 N N . TRP A 1 71 ? -3.926 14.102 7.16 1 98.19 71 TRP A N 1
ATOM 551 C CA . TRP A 1 71 ? -2.574 13.562 7.238 1 98.19 71 TRP A CA 1
ATOM 552 C C . TRP A 1 71 ? -2.576 12.055 6.996 1 98.19 71 TRP A C 1
ATOM 554 O O . TRP A 1 71 ? -1.711 11.531 6.293 1 98.19 71 TRP A O 1
ATOM 564 N N . ALA A 1 72 ? -3.51 11.414 7.523 1 97.12 72 ALA A N 1
ATOM 565 C CA . ALA A 1 72 ? -3.635 9.977 7.332 1 97.12 72 ALA A CA 1
ATOM 566 C C . ALA A 1 72 ? -3.895 9.633 5.867 1 97.12 72 ALA A C 1
ATOM 568 O O . ALA A 1 72 ? -3.275 8.719 5.316 1 97.12 72 ALA A O 1
ATOM 569 N N . ARG A 1 73 ? -4.77 10.375 5.281 1 97.62 73 ARG A N 1
ATOM 570 C CA . ARG A 1 73 ? -5.074 10.188 3.865 1 97.62 73 ARG A CA 1
ATOM 571 C C . ARG A 1 73 ? -3.838 10.414 3.004 1 97.62 73 ARG A C 1
ATOM 573 O O . ARG A 1 73 ? -3.557 9.633 2.094 1 97.62 73 ARG A O 1
ATOM 580 N N . ALA A 1 74 ? -3.18 11.461 3.305 1 98.62 74 ALA A N 1
ATOM 581 C CA . ALA A 1 74 ? -1.98 11.781 2.533 1 98.62 74 ALA A CA 1
ATOM 582 C C . ALA A 1 74 ? -0.938 10.672 2.646 1 98.62 74 ALA A C 1
ATOM 584 O O . ALA A 1 74 ? -0.349 10.258 1.646 1 98.62 74 ALA A O 1
ATOM 585 N N . LEU A 1 75 ? -0.756 10.219 3.873 1 98.44 75 LEU A N 1
ATOM 586 C CA . LEU A 1 75 ? 0.243 9.18 4.098 1 98.44 75 LEU A CA 1
ATOM 587 C C . LEU A 1 75 ? -0.153 7.887 3.4 1 98.44 75 LEU A C 1
ATOM 589 O O . LEU A 1 75 ? 0.626 7.332 2.623 1 98.44 75 LEU A O 1
ATOM 593 N N . LEU A 1 76 ? -1.341 7.449 3.529 1 97.12 76 LEU A N 1
ATOM 594 C CA . LEU A 1 76 ? -1.81 6.188 2.965 1 97.12 76 LEU A CA 1
ATOM 595 C C . LEU A 1 76 ? -1.831 6.25 1.441 1 97.12 76 LEU A C 1
ATOM 597 O O . LEU A 1 76 ? -1.417 5.301 0.771 1 97.12 76 LEU A O 1
ATOM 601 N N . ALA A 1 77 ? -2.342 7.348 0.968 1 98.06 77 ALA A N 1
ATOM 602 C CA . ALA A 1 77 ? -2.371 7.516 -0.482 1 98.06 77 ALA A CA 1
ATOM 603 C C . ALA A 1 77 ? -0.965 7.445 -1.071 1 98.06 77 ALA A C 1
ATOM 605 O O . ALA A 1 77 ? -0.762 6.863 -2.139 1 98.06 77 ALA A O 1
ATOM 606 N N . THR A 1 78 ? -0.035 7.996 -0.406 1 98.75 78 THR A N 1
ATOM 607 C CA . THR A 1 78 ? 1.346 8 -0.874 1 98.75 78 THR A CA 1
ATOM 608 C C . THR A 1 78 ? 1.964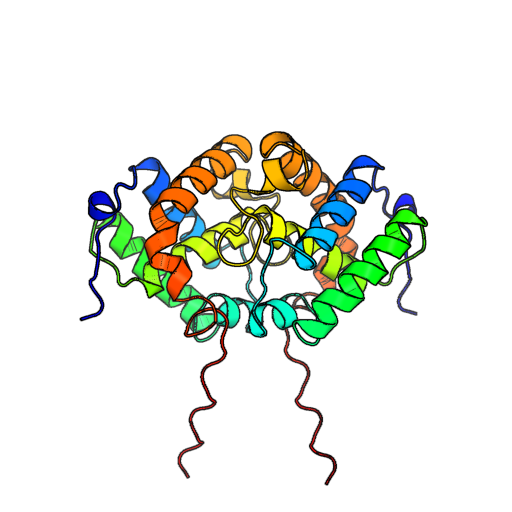 6.613 -0.762 1 98.75 78 THR A C 1
ATOM 610 O O . THR A 1 78 ? 2.629 6.145 -1.689 1 98.75 78 THR A O 1
ATOM 613 N N . GLU A 1 79 ? 1.733 5.965 0.355 1 98.44 79 GLU A N 1
ATOM 614 C CA . GLU A 1 79 ? 2.209 4.598 0.549 1 98.44 79 GLU A CA 1
ATOM 615 C C . GLU A 1 79 ? 1.739 3.684 -0.58 1 98.44 79 GLU A C 1
ATOM 617 O O . GLU A 1 79 ? 2.539 2.955 -1.171 1 98.44 79 GLU A O 1
ATOM 622 N N . LEU A 1 80 ? 0.492 3.807 -0.912 1 97.81 80 LEU A N 1
ATOM 623 C CA . LEU A 1 80 ? -0.107 2.924 -1.908 1 97.81 80 LEU A CA 1
ATOM 624 C C . LEU A 1 80 ? 0.329 3.318 -3.316 1 97.81 80 LEU A C 1
ATOM 626 O O . LEU A 1 80 ? 0.636 2.453 -4.141 1 97.81 80 LEU A O 1
ATOM 630 N N . ALA A 1 81 ? 0.338 4.566 -3.586 1 98.31 81 ALA A N 1
ATOM 631 C CA . ALA A 1 81 ? 0.764 5.023 -4.906 1 98.31 81 ALA A CA 1
ATOM 632 C C . ALA A 1 81 ? 2.182 4.551 -5.219 1 98.31 81 ALA A C 1
ATOM 634 O O . ALA A 1 81 ? 2.471 4.133 -6.34 1 98.31 81 ALA A O 1
ATOM 635 N N . PHE A 1 82 ? 3.006 4.578 -4.176 1 98.62 82 PHE A N 1
ATOM 636 C CA . PHE A 1 82 ? 4.402 4.191 -4.328 1 98.62 82 PHE A CA 1
ATOM 637 C C . PHE A 1 82 ? 4.531 2.68 -4.488 1 98.62 82 PHE A C 1
ATOM 639 O O . PHE A 1 82 ? 5.191 2.199 -5.414 1 98.62 82 PHE A O 1
ATOM 646 N N . ALA A 1 83 ? 3.883 1.942 -3.686 1 98.19 83 ALA A N 1
ATOM 647 C CA . ALA A 1 83 ? 4.246 0.536 -3.531 1 98.19 83 ALA A CA 1
ATOM 648 C C . ALA A 1 83 ? 3.441 -0.346 -4.48 1 98.19 83 ALA A C 1
ATOM 650 O O . ALA A 1 83 ? 3.951 -1.346 -4.992 1 98.19 83 ALA A O 1
ATOM 651 N N . SER A 1 84 ? 2.256 -0.011 -4.742 1 97.19 84 SER A N 1
ATOM 652 C CA . SER A 1 84 ? 1.371 -0.976 -5.387 1 97.19 84 SER A CA 1
ATOM 653 C C . SER A 1 84 ? 1.363 -0.794 -6.902 1 97.19 84 SER A C 1
ATOM 655 O O . SER A 1 84 ? 1.086 0.298 -7.398 1 97.19 84 SER A O 1
ATOM 657 N N . ASP A 1 85 ? 1.624 -1.832 -7.586 1 94.06 85 ASP A N 1
ATOM 658 C CA . ASP A 1 85 ? 1.456 -1.82 -9.031 1 94.06 85 ASP A CA 1
ATOM 659 C C . ASP A 1 85 ? 0.014 -2.139 -9.422 1 94.06 85 ASP A C 1
ATOM 661 O O . ASP A 1 85 ? -0.385 -1.929 -10.57 1 94.06 85 ASP A O 1
ATOM 665 N N . VAL A 1 86 ? -0.701 -2.572 -8.492 1 91.06 86 VAL A N 1
ATOM 666 C CA . VAL A 1 86 ? -2.074 -2.979 -8.766 1 91.06 86 VAL A CA 1
ATOM 667 C C . VAL A 1 86 ? -2.973 -1.746 -8.852 1 91.06 86 VAL A C 1
ATOM 669 O O . VAL A 1 86 ? -3.748 -1.601 -9.805 1 91.06 86 VAL A O 1
ATOM 672 N N . VAL A 1 87 ? -2.762 -0.838 -7.91 1 93.62 87 VAL A N 1
ATOM 673 C CA . VAL A 1 87 ? -3.639 0.328 -7.922 1 93.62 87 VAL A CA 1
ATOM 674 C C . VAL A 1 87 ? -2.803 1.603 -8.008 1 93.62 87 VAL A C 1
ATOM 676 O O . VAL A 1 87 ? -3.312 2.664 -8.375 1 93.62 87 VAL A O 1
ATOM 679 N N . GLY A 1 88 ? -1.604 1.564 -7.609 1 96.19 88 GLY A N 1
ATOM 680 C CA . GLY A 1 88 ? -0.737 2.732 -7.598 1 96.19 88 GLY A CA 1
ATOM 681 C C . GLY A 1 88 ? 0.135 2.84 -8.836 1 96.19 88 GLY A C 1
ATOM 682 O O . GLY A 1 88 ? -0.241 2.365 -9.906 1 96.19 88 GLY A O 1
ATOM 683 N N . SER A 1 89 ? 1.257 3.514 -8.617 1 96.19 89 SER A N 1
ATOM 684 C CA . SER A 1 89 ? 2.209 3.676 -9.711 1 96.19 89 SER A CA 1
ATOM 685 C C . SER A 1 89 ? 3.195 2.514 -9.766 1 96.19 89 SER A C 1
ATOM 687 O O . SER A 1 89 ? 3.703 2.172 -10.836 1 96.19 89 SER A O 1
ATOM 689 N N . GLY A 1 90 ? 3.504 1.974 -8.562 1 95.56 90 GLY A N 1
ATOM 690 C CA . GLY A 1 90 ? 4.344 0.787 -8.508 1 95.56 90 GLY A CA 1
ATOM 691 C C . GLY A 1 90 ? 5.672 0.963 -9.219 1 95.56 90 GLY A C 1
ATOM 692 O O . GLY A 1 90 ? 6.395 1.93 -8.961 1 95.56 90 GLY A O 1
ATOM 693 N N . TYR A 1 91 ? 5.883 0.135 -10.188 1 92.75 91 TYR A N 1
ATOM 694 C CA . TYR A 1 91 ? 7.164 0.089 -10.883 1 92.75 91 TYR A CA 1
ATOM 695 C C . TYR A 1 91 ? 7.391 1.362 -11.688 1 92.75 91 TYR A C 1
ATOM 697 O O . TYR A 1 91 ? 8.531 1.701 -12.016 1 92.75 91 TYR A O 1
ATOM 705 N N . GLU A 1 92 ? 6.395 2.109 -11.977 1 94.81 92 GLU A N 1
ATOM 706 C CA . GLU A 1 92 ? 6.508 3.328 -12.773 1 94.81 92 GLU A CA 1
ATOM 707 C C . GLU A 1 92 ? 6.766 4.543 -11.883 1 94.81 92 GLU A C 1
ATOM 709 O O . GLU A 1 92 ? 6.957 5.652 -12.383 1 94.81 92 GLU A O 1
ATOM 714 N N . TRP A 1 93 ? 6.867 4.395 -10.609 1 97.38 93 TRP A N 1
ATOM 715 C CA . TRP A 1 93 ? 6.984 5.484 -9.648 1 97.38 93 TRP A CA 1
ATOM 716 C C . TRP A 1 93 ? 8.148 6.406 -10 1 97.38 93 TRP A C 1
ATOM 718 O O . TRP A 1 93 ? 7.984 7.625 -10.086 1 97.38 93 TRP A O 1
ATOM 728 N N . SER A 1 94 ? 9.297 5.809 -10.266 1 97.19 94 SER A N 1
ATOM 729 C CA . SER A 1 94 ? 10.477 6.625 -10.539 1 97.19 94 SER A CA 1
ATOM 730 C C . SER A 1 94 ? 10.297 7.434 -11.82 1 97.19 94 SER A C 1
ATOM 732 O O . SER A 1 94 ? 10.758 8.578 -11.906 1 97.19 94 SER A O 1
ATOM 734 N N . THR A 1 95 ? 9.57 6.863 -12.758 1 96.19 95 THR A N 1
ATOM 735 C CA . THR A 1 95 ? 9.336 7.535 -14.031 1 96.19 95 THR A CA 1
ATOM 736 C C . THR A 1 95 ? 8.32 8.664 -13.859 1 96.19 95 THR A C 1
ATOM 738 O O . THR A 1 95 ? 8.523 9.766 -14.375 1 96.19 95 THR A O 1
ATOM 741 N N . THR A 1 96 ? 7.371 8.461 -13.086 1 96.56 96 THR A N 1
ATOM 742 C CA . THR A 1 96 ? 6.273 9.414 -13.008 1 96.56 96 THR A CA 1
ATOM 743 C C . THR A 1 96 ? 6.598 10.531 -12.023 1 96.56 96 THR A C 1
ATOM 745 O O . THR A 1 96 ? 6.09 11.648 -12.148 1 96.56 96 THR A O 1
ATOM 748 N N . THR A 1 97 ? 7.449 10.305 -11.062 1 97.19 97 THR A N 1
ATOM 749 C CA . THR A 1 97 ? 7.695 11.305 -10.031 1 97.19 97 THR A CA 1
ATOM 750 C C . THR A 1 97 ? 9.094 11.891 -10.164 1 97.19 97 THR A C 1
ATOM 752 O O . THR A 1 97 ? 9.383 12.961 -9.625 1 97.19 97 THR A O 1
ATOM 755 N N . GLY A 1 98 ? 10 11.086 -10.766 1 97.69 98 GLY A N 1
ATOM 756 C CA . GLY A 1 98 ? 11.406 11.469 -10.836 1 97.69 98 GLY A CA 1
ATOM 757 C C . GLY A 1 98 ? 12.195 11.055 -9.617 1 97.69 98 GLY A C 1
ATOM 758 O O . GLY A 1 98 ? 13.406 11.273 -9.555 1 97.69 98 GLY A O 1
ATOM 759 N N . TRP A 1 99 ? 11.594 10.477 -8.594 1 98.44 99 TRP A N 1
ATOM 760 C CA . TRP A 1 99 ? 12.266 10.008 -7.387 1 98.44 99 TRP A CA 1
ATOM 761 C C . TRP A 1 99 ? 12.641 8.531 -7.504 1 98.44 99 TRP A C 1
ATOM 763 O O . TRP A 1 99 ? 11.812 7.711 -7.926 1 98.44 99 TRP A O 1
ATOM 773 N N . SER A 1 100 ? 13.812 8.203 -7.145 1 98.25 100 SER A N 1
ATOM 774 C CA . SER A 1 100 ? 14.203 6.797 -7.141 1 98.25 100 SER A CA 1
ATOM 775 C C . SER A 1 100 ? 13.469 6.023 -6.051 1 98.25 100 SER A C 1
ATOM 777 O O . SER A 1 100 ? 13.055 6.598 -5.043 1 98.25 100 SER A O 1
ATOM 779 N N . ASP A 1 101 ? 13.422 4.746 -6.25 1 98.12 101 ASP A N 1
ATOM 780 C CA . ASP A 1 101 ? 12.797 3.885 -5.246 1 98.12 101 ASP A CA 1
ATOM 781 C C . ASP A 1 101 ? 13.531 3.986 -3.91 1 98.12 101 ASP A C 1
ATOM 783 O O . ASP A 1 101 ? 12.898 4.074 -2.855 1 98.12 101 ASP A O 1
ATOM 787 N N . GLU A 1 102 ? 14.797 3.99 -3.984 1 97.25 102 GLU A N 1
ATOM 788 C CA . GLU A 1 102 ? 15.609 4.023 -2.775 1 97.25 102 GLU A CA 1
ATOM 789 C C . GLU A 1 102 ? 15.391 5.316 -1.997 1 97.25 102 GLU A C 1
ATOM 791 O O . GLU A 1 102 ? 15.172 5.289 -0.784 1 97.25 102 GLU A O 1
ATOM 796 N N . THR A 1 103 ? 15.43 6.383 -2.682 1 98.25 103 THR A N 1
ATOM 797 C CA . THR A 1 103 ? 15.188 7.668 -2.035 1 98.25 103 THR A CA 1
ATOM 798 C C . THR A 1 103 ? 13.766 7.734 -1.478 1 98.25 103 THR A C 1
ATOM 800 O O . THR A 1 103 ? 13.555 8.18 -0.349 1 98.25 103 THR A O 1
ATOM 803 N N . THR A 1 104 ? 12.867 7.258 -2.246 1 98.69 104 THR A N 1
ATOM 804 C CA . THR A 1 104 ? 11.461 7.336 -1.865 1 98.69 104 THR A CA 1
ATOM 805 C C . THR A 1 104 ? 11.203 6.562 -0.576 1 98.69 104 THR A C 1
ATOM 807 O O . THR A 1 104 ? 10.602 7.086 0.361 1 98.69 104 THR A O 1
ATOM 810 N N . VAL A 1 105 ? 11.695 5.375 -0.508 1 98.31 105 VAL A N 1
ATOM 811 C CA . VAL A 1 105 ? 11.398 4.551 0.658 1 98.31 105 VAL A CA 1
ATOM 812 C C . VAL A 1 105 ? 12.078 5.133 1.893 1 98.31 105 VAL A C 1
ATOM 814 O O . VAL A 1 105 ? 11.531 5.086 2.996 1 98.31 105 VAL A O 1
ATOM 817 N N . ARG A 1 106 ? 13.227 5.676 1.729 1 98.12 106 ARG A N 1
ATOM 818 C CA . ARG A 1 106 ? 13.922 6.305 2.846 1 98.12 106 ARG A CA 1
ATOM 819 C C . ARG A 1 106 ? 13.125 7.48 3.396 1 98.12 106 ARG A C 1
ATOM 821 O O . ARG A 1 106 ? 12.922 7.59 4.609 1 98.12 106 ARG A O 1
ATOM 828 N N . VAL A 1 107 ? 12.703 8.328 2.557 1 98.69 107 VAL A N 1
ATOM 829 C CA . VAL A 1 107 ? 11.953 9.516 2.959 1 98.69 107 VAL A CA 1
ATOM 830 C C . VAL A 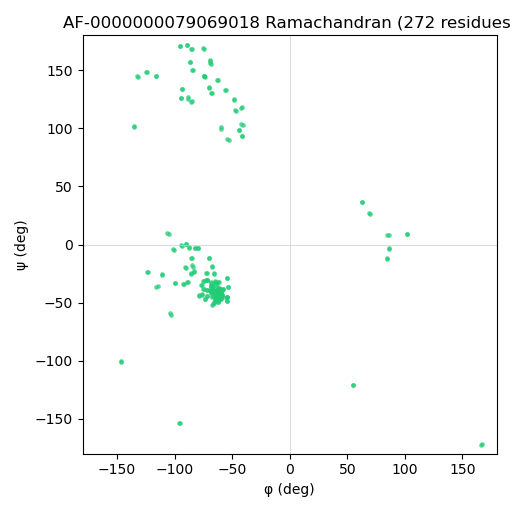1 107 ? 10.594 9.094 3.523 1 98.69 107 VAL A C 1
ATOM 832 O O . VAL A 1 107 ? 10.117 9.688 4.496 1 98.69 107 VAL A O 1
ATOM 835 N N . LEU A 1 108 ? 10.055 8.07 2.928 1 98.75 108 LEU A N 1
ATOM 836 C CA . LEU A 1 108 ? 8.758 7.566 3.385 1 98.75 108 LEU A CA 1
ATOM 837 C C . LEU A 1 108 ? 8.852 7.066 4.824 1 98.75 108 LEU A C 1
ATOM 839 O O . LEU A 1 108 ? 7.988 7.379 5.648 1 98.75 108 LEU A O 1
ATOM 843 N N . ARG A 1 109 ? 9.898 6.375 5.121 1 98.62 109 ARG A N 1
ATOM 844 C CA . ARG A 1 109 ? 10.086 5.871 6.477 1 98.62 109 ARG A CA 1
ATOM 845 C C . ARG A 1 109 ? 10.227 7.02 7.473 1 98.62 109 ARG A C 1
ATOM 847 O O . ARG A 1 109 ? 9.648 6.977 8.562 1 98.62 109 ARG A O 1
ATOM 854 N N . SER A 1 110 ? 10.93 7.98 7.074 1 98.38 110 SER A N 1
ATOM 855 C CA . SER A 1 110 ? 11.102 9.156 7.922 1 98.38 110 SER A CA 1
ATOM 856 C C . SER A 1 110 ? 9.773 9.867 8.164 1 98.38 110 SER A C 1
ATOM 858 O O . SER A 1 110 ? 9.453 10.227 9.297 1 98.38 110 SER A O 1
ATOM 860 N N . ALA A 1 111 ? 9.008 10.055 7.156 1 98.56 111 ALA A N 1
ATOM 861 C CA . ALA A 1 111 ? 7.699 10.695 7.273 1 98.56 111 ALA A CA 1
ATOM 862 C C . ALA A 1 111 ? 6.766 9.883 8.164 1 98.56 111 ALA A C 1
ATOM 864 O O . ALA A 1 111 ? 6.027 10.438 8.977 1 98.56 111 ALA A O 1
ATOM 865 N N . GLN A 1 112 ? 6.844 8.594 8 1 98.12 112 GLN A N 1
ATOM 866 C CA . GLN A 1 112 ? 6.004 7.691 8.781 1 98.12 112 GLN A CA 1
ATOM 867 C C . GLN A 1 112 ? 6.27 7.848 10.273 1 98.12 112 GLN A C 1
ATOM 869 O O . GLN A 1 112 ? 5.332 7.941 11.07 1 98.12 112 GLN A O 1
ATOM 874 N N . LEU A 1 113 ? 7.488 7.934 10.641 1 97.25 113 LEU A N 1
ATOM 875 C CA . LEU A 1 113 ? 7.867 8.062 12.039 1 97.25 113 LEU A CA 1
ATOM 876 C C . LEU A 1 113 ? 7.348 9.367 12.625 1 97.25 113 LEU A C 1
ATOM 878 O O . LEU A 1 113 ? 6.934 9.414 13.789 1 97.25 113 LEU A O 1
ATOM 882 N N . LYS A 1 114 ? 7.285 10.336 11.883 1 97.69 114 LYS A N 1
ATOM 883 C CA . LYS A 1 114 ? 6.875 11.648 12.359 1 97.69 114 LYS A CA 1
ATOM 884 C C . LYS A 1 114 ? 5.352 11.773 12.398 1 97.69 114 LYS A C 1
ATOM 886 O O . LYS A 1 114 ? 4.805 12.547 13.188 1 97.69 114 LYS A O 1
ATOM 891 N N . LEU A 1 115 ? 4.66 10.961 11.609 1 97.5 115 LEU A N 1
ATOM 892 C CA . LEU A 1 115 ? 3.211 11.086 11.5 1 97.5 115 LEU A CA 1
ATOM 893 C C . LEU A 1 115 ? 2.506 10.031 12.344 1 97.5 115 LEU A C 1
ATOM 895 O O . LEU A 1 115 ? 1.282 10.062 12.492 1 97.5 115 LEU A O 1
ATOM 899 N N . ILE A 1 116 ? 3.248 9.18 12.922 1 94.5 116 ILE A N 1
ATOM 900 C CA . ILE A 1 116 ? 2.682 8 13.562 1 94.5 116 ILE A CA 1
ATOM 901 C C . ILE A 1 116 ? 1.725 8.422 14.672 1 94.5 116 ILE A C 1
ATOM 903 O O . ILE A 1 116 ? 0.644 7.848 14.828 1 94.5 116 ILE A O 1
ATOM 907 N N . ARG A 1 117 ? 1.999 9.367 15.406 1 93.38 117 ARG A N 1
ATOM 908 C CA . ARG A 1 117 ? 1.17 9.773 16.531 1 93.38 117 ARG A CA 1
ATOM 909 C C . ARG A 1 117 ? -0.12 10.438 16.062 1 93.38 117 ARG A C 1
ATOM 911 O O . ARG A 1 117 ? -1.146 10.367 16.734 1 93.38 117 ARG A O 1
ATOM 918 N N . THR A 1 118 ? -0.016 11.039 14.984 1 94.75 118 THR A N 1
ATOM 919 C CA . THR A 1 118 ? -1.176 11.719 14.414 1 94.75 118 THR A CA 1
ATOM 920 C C . THR A 1 118 ? -2.131 10.719 13.781 1 94.75 118 THR A C 1
ATOM 922 O O . THR A 1 118 ? -3.352 10.859 13.883 1 94.75 118 THR A O 1
ATOM 925 N N . VAL A 1 119 ? -1.594 9.656 13.195 1 94.19 119 VAL A N 1
ATOM 926 C CA . VAL A 1 119 ? -2.373 8.797 12.312 1 94.19 119 VAL A CA 1
ATOM 927 C C . VAL A 1 119 ? -2.834 7.555 13.07 1 94.19 119 VAL A C 1
ATOM 929 O O . VAL A 1 119 ? -3.959 7.09 12.883 1 94.19 119 VAL A O 1
ATOM 932 N N . ALA A 1 120 ? -2.094 7.078 13.969 1 91.38 120 ALA A N 1
ATOM 933 C CA . ALA A 1 120 ? -2.318 5.797 14.633 1 91.38 120 ALA A CA 1
ATOM 934 C C . ALA A 1 120 ? -3.678 5.766 15.328 1 91.38 120 ALA A C 1
ATOM 936 O O . ALA A 1 120 ? -4.418 4.785 15.211 1 91.38 120 ALA A O 1
ATOM 937 N N . PRO A 1 121 ? -4.117 6.828 15.953 1 90.94 121 PRO A N 1
ATOM 938 C CA . PRO A 1 121 ? -5.398 6.797 16.656 1 90.94 121 PRO A CA 1
ATOM 939 C C . PRO A 1 121 ? -6.594 6.723 15.711 1 90.94 121 PRO A C 1
ATOM 941 O O . PRO A 1 121 ? -7.715 6.449 16.141 1 90.94 121 PRO A O 1
ATOM 944 N N . LEU A 1 122 ? -6.375 6.922 14.477 1 92.06 122 LEU A N 1
ATOM 945 C CA . LEU A 1 122 ? -7.48 7.008 13.531 1 92.06 122 LEU A CA 1
ATOM 946 C C . LEU A 1 122 ? -7.805 5.641 12.945 1 92.06 122 LEU A C 1
ATOM 948 O O . LEU A 1 122 ? -8.875 5.445 12.367 1 92.06 122 LEU A O 1
ATOM 952 N N . VAL A 1 123 ? -6.91 4.781 13.039 1 86.38 123 VAL A N 1
ATOM 953 C CA . VAL A 1 123 ? -7.047 3.475 12.406 1 86.38 123 VAL A CA 1
ATOM 954 C C . VAL A 1 123 ? -8.148 2.676 13.102 1 86.38 123 VAL A C 1
ATOM 956 O O . VAL A 1 123 ? -8.156 2.561 14.328 1 86.38 123 VAL A O 1
ATOM 959 N N . GLY A 1 124 ? -9.086 2.102 12.328 1 80.19 124 GLY A N 1
ATOM 960 C CA . GLY A 1 124 ? -10.156 1.285 12.875 1 80.19 124 GLY A CA 1
ATOM 961 C C . GLY A 1 124 ? -11.344 2.1 13.352 1 80.19 124 GLY A C 1
ATOM 962 O O . GLY A 1 124 ? -12.414 1.546 13.633 1 80.19 124 GLY A O 1
ATOM 963 N N . ARG A 1 125 ? -11.219 3.34 13.453 1 77.38 125 ARG A N 1
ATOM 964 C CA . ARG A 1 125 ? -12.32 4.207 13.844 1 77.38 125 ARG A CA 1
ATOM 965 C C . ARG A 1 125 ? -12.898 4.938 12.633 1 77.38 125 ARG A C 1
ATOM 967 O O . ARG A 1 125 ? -14.062 4.727 12.273 1 77.38 125 ARG A O 1
ATOM 974 N N . SER A 1 126 ? -12.031 5.68 12.07 1 78.75 126 SER A N 1
ATOM 975 C CA . SER A 1 126 ? -12.43 6.445 10.891 1 78.75 126 SER A CA 1
ATOM 976 C C . SER A 1 126 ? -11.695 5.965 9.648 1 78.75 126 SER A C 1
ATOM 978 O O . SER A 1 126 ? -12.281 5.883 8.562 1 78.75 126 SER A O 1
ATOM 980 N N . LEU A 1 127 ? -10.508 5.609 9.898 1 83.62 127 LEU A N 1
ATOM 981 C CA . LEU A 1 127 ? -9.672 5.129 8.805 1 83.62 127 LEU A CA 1
ATOM 982 C C . LEU A 1 127 ? -9.844 3.625 8.609 1 83.62 127 LEU A C 1
ATOM 984 O O . LEU A 1 127 ? -9.734 2.854 9.562 1 83.62 127 LEU A O 1
ATOM 988 N N . GLY A 1 128 ? -10.172 3.273 7.406 1 77.94 128 GLY A N 1
ATOM 989 C CA . GLY A 1 128 ? -10.328 1.858 7.105 1 77.94 128 GLY A CA 1
ATOM 990 C C . GLY A 1 128 ? -11.711 1.33 7.422 1 77.94 128 GLY A C 1
ATOM 991 O O . GLY A 1 128 ? -11.906 0.12 7.559 1 77.94 128 GLY A O 1
ATOM 992 N N . THR A 1 129 ? -12.57 2.195 7.742 1 77.25 129 THR A N 1
ATOM 993 C CA . THR A 1 129 ? -13.953 1.798 8.008 1 77.25 129 THR A CA 1
ATOM 994 C C . THR A 1 129 ? -14.898 2.432 6.988 1 77.25 129 THR A C 1
ATOM 996 O O . THR A 1 129 ? -14.594 3.484 6.422 1 77.25 129 THR A O 1
ATOM 999 N N . ARG A 1 130 ? -15.914 1.613 6.699 1 74.62 130 ARG A N 1
ATOM 1000 C CA . ARG A 1 130 ? -16.938 2.158 5.812 1 74.62 130 ARG A CA 1
ATOM 1001 C C . ARG A 1 130 ? -17.969 2.967 6.598 1 74.62 130 ARG A C 1
ATOM 1003 O O . ARG A 1 130 ? -18.453 2.518 7.637 1 74.62 130 ARG A O 1
ATOM 1010 N N . PRO A 1 131 ? -18.062 4.188 6.137 1 62.81 131 PRO A N 1
ATOM 1011 C CA . PRO A 1 131 ? -19.109 4.941 6.82 1 62.81 131 PRO A CA 1
ATOM 1012 C C . PRO A 1 131 ? -20.469 4.254 6.742 1 62.81 131 PRO A C 1
ATOM 1014 O O . PRO A 1 131 ? -20.766 3.545 5.773 1 62.81 131 PRO A O 1
ATOM 1017 N N . PRO A 1 132 ? -21.031 4.238 7.918 1 60.5 132 PRO A N 1
ATOM 1018 C CA . PRO A 1 132 ? -22.375 3.635 7.906 1 60.5 132 PRO A CA 1
ATOM 1019 C C . PRO A 1 132 ? -23.25 4.184 6.793 1 60.5 132 PRO A C 1
ATOM 1021 O O . PRO A 1 132 ? -23.078 5.332 6.371 1 60.5 132 PRO A O 1
ATOM 1024 N N . LEU A 1 133 ? -23.781 3.256 5.969 1 53.38 133 LEU A N 1
ATOM 1025 C CA . LEU A 1 133 ? -24.719 3.684 4.945 1 53.38 133 LEU A CA 1
ATOM 1026 C C . LEU A 1 133 ? -25.703 4.711 5.5 1 53.38 133 LEU A C 1
ATOM 1028 O O . LEU A 1 133 ? -26.188 4.57 6.629 1 53.38 133 LEU A O 1
ATOM 1032 N N . ARG A 1 134 ? -25.422 5.941 5.109 1 46.75 134 ARG A N 1
ATOM 1033 C CA . ARG A 1 134 ? -26.469 6.871 5.527 1 46.75 134 ARG A CA 1
ATOM 1034 C C . ARG A 1 134 ? -27.844 6.266 5.316 1 46.75 134 ARG A C 1
ATOM 1036 O O . ARG A 1 134 ? -28.141 5.75 4.238 1 46.75 134 ARG A O 1
ATOM 1043 N N . PRO A 1 135 ? -28.547 6.098 6.398 1 44.84 135 PRO A N 1
ATOM 1044 C CA . PRO A 1 135 ? -29.906 5.59 6.191 1 44.84 135 PRO A CA 1
ATOM 1045 C C . PRO A 1 135 ? -30.656 6.336 5.09 1 44.84 135 PRO A C 1
ATOM 1047 O O . PRO A 1 135 ? -30.469 7.547 4.926 1 44.84 135 PRO A O 1
ATOM 1050 N N . ALA A 1 136 ? -30.953 5.574 4.07 1 42.19 136 ALA A N 1
ATOM 1051 C CA . ALA A 1 136 ? -31.875 6.191 3.123 1 42.19 136 ALA A CA 1
ATOM 1052 C C . ALA A 1 136 ? -33 6.949 3.85 1 42.19 136 ALA A C 1
ATOM 1054 O O . ALA A 1 136 ? -33.625 6.406 4.758 1 42.19 136 ALA A O 1
ATOM 1055 N N . ILE A 1 137 ? -32.656 8.227 3.994 1 35.66 137 ILE A N 1
ATOM 1056 C CA . ILE A 1 137 ? -33.812 8.977 4.512 1 35.66 137 ILE A CA 1
ATOM 1057 C C . ILE A 1 137 ? -35.062 8.562 3.766 1 35.66 137 ILE A C 1
ATOM 1059 O O . ILE A 1 137 ? -35.125 8.609 2.535 1 35.66 137 ILE A O 1
ATOM 1063 N N . SER A 1 138 ? -35.812 7.703 4.34 1 32.06 138 SER A N 1
ATOM 1064 C CA . SER A 1 138 ? -37.188 7.652 3.891 1 32.06 138 SER A CA 1
ATOM 1065 C C . SER A 1 138 ? -37.844 9.023 3.965 1 32.06 138 SER A C 1
ATOM 1067 O O . SER A 1 138 ? -37.625 9.773 4.918 1 32.06 138 SER A O 1
ATOM 1069 N N . MET B 1 1 ? -11.352 -21.828 -17.812 1 42.62 1 MET B N 1
ATOM 1070 C CA . MET B 1 1 ? -10.594 -22.594 -16.844 1 42.62 1 MET B CA 1
ATOM 1071 C C . MET B 1 1 ? -9.539 -21.734 -16.156 1 42.62 1 MET B C 1
ATOM 1073 O O . MET B 1 1 ? -8.688 -21.141 -16.828 1 42.62 1 MET B O 1
ATOM 1077 N N . THR B 1 2 ? -9.859 -21.125 -15.07 1 61.38 2 THR B N 1
ATOM 1078 C CA . THR B 1 2 ? -8.938 -20.141 -14.508 1 61.38 2 THR B CA 1
ATOM 1079 C C . THR B 1 2 ? -7.559 -20.75 -14.305 1 61.38 2 THR B C 1
ATOM 1081 O O . THR B 1 2 ? -7.41 -21.75 -13.586 1 61.38 2 THR B O 1
ATOM 1084 N N . ASP B 1 3 ? -6.664 -20.656 -15.297 1 84.12 3 ASP B N 1
ATOM 1085 C CA . ASP B 1 3 ? -5.398 -21.375 -15.398 1 84.12 3 ASP B CA 1
ATOM 1086 C C . ASP B 1 3 ? -4.48 -21.062 -14.227 1 84.12 3 ASP B C 1
ATOM 1088 O O . ASP B 1 3 ? -4.02 -19.922 -14.086 1 84.12 3 ASP B O 1
ATOM 1092 N N . VAL B 1 4 ? -4.469 -22.016 -13.297 1 94.12 4 VAL B N 1
ATOM 1093 C CA . VAL B 1 4 ? -3.553 -21.938 -12.164 1 94.12 4 VAL B CA 1
ATOM 1094 C C . VAL B 1 4 ? -2.111 -22 -12.664 1 94.12 4 VAL B C 1
ATOM 1096 O O . VAL B 1 4 ? -1.823 -22.641 -13.68 1 94.12 4 VAL B O 1
ATOM 1099 N N . GLN B 1 5 ? -1.235 -21.219 -12.047 1 97.56 5 GLN B N 1
ATOM 1100 C CA . GLN B 1 5 ? 0.173 -21.172 -12.422 1 97.56 5 GLN B CA 1
ATOM 1101 C C . GLN B 1 5 ? 1.076 -21.281 -11.195 1 97.56 5 GLN B C 1
ATOM 1103 O O . GLN B 1 5 ? 0.742 -20.781 -10.125 1 97.56 5 GLN B O 1
ATOM 1108 N N . THR B 1 6 ? 2.127 -21.938 -11.438 1 97.44 6 THR B N 1
ATOM 1109 C CA . THR B 1 6 ? 3.162 -21.969 -10.406 1 97.44 6 THR B CA 1
ATOM 1110 C C . THR B 1 6 ? 4.07 -20.75 -10.516 1 97.44 6 THR B C 1
ATOM 1112 O O . THR B 1 6 ? 4.027 -20.031 -11.516 1 97.44 6 THR B O 1
ATOM 1115 N N . ALA B 1 7 ? 4.91 -20.562 -9.438 1 97.5 7 ALA B N 1
ATOM 1116 C CA . ALA B 1 7 ? 5.891 -19.484 -9.469 1 97.5 7 ALA B CA 1
ATOM 1117 C C . ALA B 1 7 ? 6.867 -19.656 -10.625 1 97.5 7 ALA B C 1
ATOM 1119 O O . ALA B 1 7 ? 7.246 -18.688 -11.281 1 97.5 7 ALA B O 1
ATOM 1120 N N . GLU B 1 8 ? 7.219 -20.859 -10.859 1 96.38 8 GLU B N 1
ATOM 1121 C CA . GLU B 1 8 ? 8.148 -21.172 -11.938 1 96.38 8 GLU B CA 1
ATOM 1122 C C . GLU B 1 8 ? 7.547 -20.828 -13.297 1 96.38 8 GLU B C 1
ATOM 1124 O O . GLU B 1 8 ? 8.242 -20.297 -14.172 1 96.38 8 GLU B O 1
ATOM 1129 N N . GLN B 1 9 ? 6.363 -21.109 -13.469 1 96.69 9 GLN B N 1
ATOM 1130 C CA . GLN B 1 9 ? 5.68 -20.828 -14.727 1 96.69 9 GLN B CA 1
ATOM 1131 C C . GLN B 1 9 ? 5.562 -19.328 -14.969 1 96.69 9 GLN B C 1
ATOM 1133 O O . GLN B 1 9 ? 5.547 -18.875 -16.109 1 96.69 9 GLN B O 1
ATOM 1138 N N . LEU B 1 10 ? 5.59 -18.594 -13.906 1 97.5 10 LEU B N 1
ATOM 1139 C CA . LEU B 1 10 ? 5.527 -17.141 -14 1 97.5 10 LEU B CA 1
ATOM 1140 C C . LEU B 1 10 ? 6.93 -16.531 -14.008 1 97.5 10 LEU B C 1
ATOM 1142 O O . LEU B 1 10 ? 7.082 -15.312 -13.984 1 97.5 10 LEU B O 1
ATOM 1146 N N . THR B 1 11 ? 7.875 -17.359 -13.93 1 97.69 11 THR B N 1
ATOM 1147 C CA . THR B 1 11 ? 9.289 -17.016 -14.008 1 97.69 11 THR B CA 1
ATOM 1148 C C . THR B 1 11 ? 9.719 -16.219 -12.773 1 97.69 11 THR B C 1
ATOM 1150 O O . THR B 1 11 ? 10.633 -15.391 -12.852 1 97.69 11 THR B O 1
ATOM 1153 N N . LEU B 1 12 ? 9.023 -16.438 -11.656 1 98.5 12 LEU B N 1
ATOM 1154 C CA . LEU B 1 12 ? 9.484 -15.852 -10.398 1 98.5 12 LEU B CA 1
ATOM 1155 C C . LEU B 1 12 ? 10.758 -16.531 -9.914 1 98.5 12 LEU B C 1
ATOM 1157 O O . LEU B 1 12 ? 10.867 -17.766 -9.961 1 98.5 12 LEU B O 1
ATOM 1161 N N . THR B 1 13 ? 11.664 -15.695 -9.508 1 98.31 13 THR B N 1
ATOM 1162 C CA . THR B 1 13 ? 12.844 -16.25 -8.852 1 98.31 13 THR B CA 1
ATOM 1163 C C . THR B 1 13 ? 12.508 -16.703 -7.438 1 98.31 13 THR B C 1
ATOM 1165 O O . THR B 1 13 ? 11.445 -16.375 -6.906 1 98.31 13 THR B O 1
ATOM 1168 N N . ASP B 1 14 ? 13.406 -17.422 -6.848 1 97.75 14 ASP B N 1
ATOM 1169 C CA . ASP B 1 14 ? 13.242 -17.828 -5.457 1 97.75 14 ASP B CA 1
ATOM 1170 C C . ASP B 1 14 ? 13.148 -16.625 -4.535 1 97.75 14 ASP B C 1
ATOM 1172 O O . ASP B 1 14 ? 12.398 -16.641 -3.555 1 97.75 14 ASP B O 1
ATOM 1176 N N . GLU B 1 15 ? 13.883 -15.641 -4.809 1 98.38 15 GLU B N 1
ATOM 1177 C CA . GLU B 1 15 ? 13.883 -14.43 -4 1 98.38 15 GLU B CA 1
ATOM 1178 C C . GLU B 1 15 ? 12.531 -13.719 -4.074 1 98.38 15 GLU B C 1
ATOM 1180 O O . GLU B 1 15 ? 12.016 -13.25 -3.057 1 98.38 15 GLU B O 1
ATOM 1185 N N . GLU B 1 16 ? 12.023 -13.641 -5.242 1 98.81 16 GLU B N 1
ATOM 1186 C CA . GLU B 1 16 ? 10.719 -13 -5.434 1 98.81 16 GLU B CA 1
ATOM 1187 C C . GLU B 1 16 ? 9.609 -13.789 -4.742 1 98.81 16 GLU B C 1
ATOM 1189 O O . GLU B 1 16 ? 8.742 -13.211 -4.086 1 98.81 16 GLU B O 1
ATOM 1194 N N . SER B 1 17 ? 9.688 -15.07 -4.895 1 98.75 17 SER B N 1
ATOM 1195 C CA . SER B 1 17 ? 8.742 -15.93 -4.191 1 98.75 17 SER B CA 1
ATOM 1196 C C . SER B 1 17 ? 8.883 -15.789 -2.68 1 98.75 17 SER B C 1
ATOM 1198 O O . SER B 1 17 ? 7.879 -15.742 -1.961 1 98.75 17 SER B O 1
A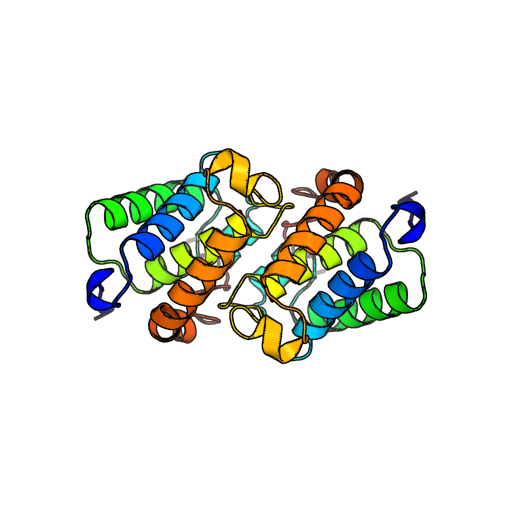TOM 1200 N N . ARG B 1 18 ? 10.07 -15.727 -2.213 1 98.62 18 ARG B N 1
ATOM 1201 C CA . ARG B 1 18 ? 10.328 -15.547 -0.788 1 98.62 18 ARG B CA 1
ATOM 1202 C C . ARG B 1 18 ? 9.781 -14.219 -0.293 1 98.62 18 ARG B C 1
ATOM 1204 O O . ARG B 1 18 ? 9.227 -14.133 0.806 1 98.62 18 ARG B O 1
ATOM 1211 N N . LEU B 1 19 ? 9.898 -13.195 -1.064 1 98.88 19 LEU B N 1
ATOM 1212 C CA . LEU B 1 19 ? 9.359 -11.891 -0.682 1 98.88 19 LEU B CA 1
ATOM 1213 C C . LEU B 1 19 ? 7.852 -11.969 -0.478 1 98.88 19 LEU B C 1
ATOM 1215 O O . LEU B 1 19 ? 7.324 -11.422 0.496 1 98.88 19 LEU B O 1
ATOM 1219 N N . LEU B 1 20 ? 7.188 -12.602 -1.427 1 98.88 20 LEU B N 1
ATOM 1220 C CA . LEU B 1 20 ? 5.742 -12.75 -1.297 1 98.88 20 LEU B CA 1
ATOM 1221 C C . LEU B 1 20 ? 5.387 -13.523 -0.035 1 98.88 20 LEU B C 1
ATOM 1223 O O . LEU B 1 20 ? 4.426 -13.188 0.659 1 98.88 20 LEU B O 1
ATOM 1227 N N . GLN B 1 21 ? 6.172 -14.523 0.262 1 98.81 21 GLN B N 1
ATOM 1228 C CA . GLN B 1 21 ? 5.965 -15.305 1.478 1 98.81 21 GLN B CA 1
ATOM 1229 C C . GLN B 1 21 ? 6.129 -14.438 2.723 1 98.81 21 GLN B C 1
ATOM 1231 O O . GLN B 1 21 ? 5.324 -14.523 3.652 1 98.81 21 GLN B O 1
ATOM 1236 N N . LEU B 1 22 ? 7.121 -13.648 2.727 1 98.62 22 LEU B N 1
ATOM 1237 C CA . LEU B 1 22 ? 7.387 -12.758 3.852 1 98.62 22 LEU B CA 1
ATOM 1238 C C . LEU B 1 22 ? 6.262 -11.742 4.023 1 98.62 22 LEU B C 1
ATOM 1240 O O . LEU B 1 22 ? 5.824 -11.477 5.145 1 98.62 22 LEU B O 1
ATOM 1244 N N . GLY B 1 23 ? 5.824 -11.188 2.889 1 98.69 23 GLY B N 1
ATOM 1245 C CA . GLY B 1 23 ? 4.73 -10.227 2.955 1 98.69 23 GLY B CA 1
ATOM 1246 C C . GLY B 1 23 ? 3.453 -10.828 3.512 1 98.69 23 GLY B C 1
ATOM 1247 O O . GLY B 1 23 ? 2.768 -10.195 4.32 1 98.69 23 GLY B O 1
ATOM 1248 N N . LEU B 1 24 ? 3.193 -12.008 3.152 1 98.62 24 LEU B N 1
ATOM 1249 C CA . LEU B 1 24 ? 1.967 -12.68 3.568 1 98.62 24 LEU B CA 1
ATOM 1250 C C . LEU B 1 24 ? 1.984 -12.961 5.066 1 98.62 24 LEU B C 1
ATOM 1252 O O . LEU B 1 24 ? 0.976 -12.773 5.75 1 98.62 24 LEU B O 1
ATOM 1256 N N . ILE B 1 25 ? 3.074 -13.359 5.598 1 97.94 25 ILE B N 1
ATOM 1257 C CA . ILE B 1 25 ? 3.119 -13.758 7 1 97.94 25 ILE B CA 1
ATOM 1258 C C . ILE B 1 25 ? 3.004 -12.516 7.891 1 97.94 25 ILE B C 1
ATOM 1260 O O . ILE B 1 25 ? 2.611 -12.617 9.055 1 97.94 25 ILE B O 1
ATOM 1264 N N . GLU B 1 26 ? 3.369 -11.328 7.43 1 98.06 26 GLU B N 1
ATOM 1265 C CA . GLU B 1 26 ? 3.236 -10.094 8.203 1 98.06 26 GLU B CA 1
ATOM 1266 C C . GLU B 1 26 ? 1.803 -9.898 8.688 1 98.06 26 GLU B C 1
ATOM 1268 O O . GLU B 1 26 ? 1.574 -9.305 9.742 1 98.06 26 GLU B O 1
ATOM 1273 N N . TRP B 1 27 ? 0.865 -10.398 7.977 1 97.5 27 TRP B N 1
ATOM 1274 C CA . TRP B 1 27 ? -0.547 -10.188 8.281 1 97.5 27 TRP B CA 1
ATOM 1275 C C . TRP B 1 27 ? -1.007 -11.117 9.398 1 97.5 27 TRP B C 1
ATOM 1277 O O . TRP B 1 27 ? -2.137 -11.008 9.875 1 97.5 27 TRP B O 1
ATOM 1287 N N . CYS B 1 28 ? -0.178 -11.93 9.828 1 92.88 28 CYS B N 1
ATOM 1288 C CA . CYS B 1 28 ? -0.424 -12.781 10.977 1 92.88 28 CYS B CA 1
ATOM 1289 C C . CYS B 1 28 ? 0.344 -12.289 12.203 1 92.88 28 CYS B C 1
ATOM 1291 O O . CYS B 1 28 ? 0.401 -12.977 13.219 1 92.88 28 CYS B O 1
ATOM 1293 N N . GLY B 1 29 ? 0.937 -11.117 12.117 1 91.06 29 GLY B N 1
ATOM 1294 C CA . GLY B 1 29 ? 1.744 -10.555 13.188 1 91.06 29 GLY B CA 1
ATOM 1295 C C . GLY B 1 29 ? 1.647 -9.047 13.273 1 91.06 29 GLY B C 1
ATOM 1296 O O . GLY B 1 29 ? 0.63 -8.508 13.719 1 91.06 29 GLY B O 1
ATOM 1297 N N . PRO B 1 30 ? 2.662 -8.359 12.742 1 89.62 30 PRO B N 1
ATOM 1298 C CA . PRO B 1 30 ? 2.779 -6.918 12.977 1 89.62 30 PRO B CA 1
ATOM 1299 C C . PRO B 1 30 ? 1.775 -6.102 12.164 1 89.62 30 PRO B C 1
ATOM 1301 O O . PRO B 1 30 ? 1.426 -4.984 12.547 1 89.62 30 PRO B O 1
ATOM 1304 N N . ALA B 1 31 ? 1.421 -6.555 11.039 1 93.19 31 ALA B N 1
ATOM 1305 C CA . ALA B 1 31 ? 0.453 -5.832 10.219 1 93.19 31 ALA B CA 1
ATOM 1306 C C . ALA B 1 31 ? -0.959 -5.98 10.781 1 93.19 31 ALA B C 1
ATOM 1308 O O . ALA B 1 31 ? -1.312 -7.027 11.32 1 93.19 31 ALA B O 1
ATOM 1309 N N . ARG B 1 32 ? -1.732 -4.926 10.656 1 89.94 32 ARG B N 1
ATOM 1310 C CA . ARG B 1 32 ? -3.1 -4.906 11.164 1 89.94 32 ARG B CA 1
ATOM 1311 C C . ARG B 1 32 ? -4.055 -4.293 10.148 1 89.94 32 ARG B C 1
ATOM 1313 O O . ARG B 1 32 ? -4.227 -3.072 10.109 1 89.94 32 ARG B O 1
ATOM 1320 N N . SER B 1 33 ? -4.652 -5.156 9.578 1 92.38 33 SER B N 1
ATOM 1321 C CA . SER B 1 33 ? -5.555 -4.699 8.531 1 92.38 33 SER B CA 1
ATOM 1322 C C . SER B 1 33 ? -6.906 -4.289 9.102 1 92.38 33 SER B C 1
ATOM 1324 O O . SER B 1 33 ? -7.359 -4.852 10.102 1 92.38 33 SER B O 1
ATOM 1326 N N . THR B 1 34 ? -7.551 -3.381 8.484 1 92.31 34 THR B N 1
ATOM 1327 C CA . THR B 1 34 ? -8.969 -3.137 8.711 1 92.31 34 THR B CA 1
ATOM 1328 C C . THR B 1 34 ? -9.82 -3.996 7.773 1 92.31 34 THR B C 1
ATOM 1330 O O . THR B 1 34 ? -9.297 -4.625 6.852 1 92.31 34 THR B O 1
ATOM 1333 N N . GLU B 1 35 ? -11.102 -3.984 8.008 1 91.62 35 GLU B N 1
ATOM 1334 C CA . GLU B 1 35 ? -12.008 -4.738 7.141 1 91.62 35 GLU B CA 1
ATOM 1335 C C . GLU B 1 35 ? -11.992 -4.195 5.715 1 91.62 35 GLU B C 1
ATOM 1337 O O . GLU B 1 35 ? -11.945 -4.965 4.754 1 91.62 35 GLU B O 1
ATOM 1342 N N . GLU B 1 36 ? -11.961 -2.936 5.566 1 92.62 36 GLU B N 1
ATOM 1343 C CA . GLU B 1 36 ? -12.016 -2.312 4.246 1 92.62 36 GLU B CA 1
ATOM 1344 C C . GLU B 1 36 ? -10.758 -2.609 3.441 1 92.62 36 GLU B C 1
ATOM 1346 O O . GLU B 1 36 ? -10.828 -2.828 2.23 1 92.62 36 GLU B O 1
ATOM 1351 N N . PHE B 1 37 ? -9.633 -2.662 4.113 1 94.56 37 PHE B N 1
ATOM 1352 C CA . PHE B 1 37 ? -8.406 -2.984 3.4 1 94.56 37 PHE B CA 1
ATOM 1353 C C . PHE B 1 37 ? -8.375 -4.453 3 1 94.56 37 PHE B C 1
ATOM 1355 O O . PHE B 1 37 ? -7.934 -4.797 1.903 1 94.56 37 PHE B O 1
ATOM 1362 N N . ALA B 1 38 ? -8.859 -5.273 3.914 1 95.38 38 ALA B N 1
ATOM 1363 C CA . ALA B 1 38 ? -8.914 -6.695 3.576 1 95.38 38 ALA B CA 1
ATOM 1364 C C . ALA B 1 38 ? -9.773 -6.926 2.332 1 95.38 38 ALA B C 1
ATOM 1366 O O . ALA B 1 38 ? -9.352 -7.629 1.408 1 95.38 38 ALA B O 1
ATOM 1367 N N . VAL B 1 39 ? -10.852 -6.293 2.285 1 94 39 VAL B N 1
ATOM 1368 C CA . VAL B 1 39 ? -11.766 -6.434 1.16 1 94 39 VAL B CA 1
ATOM 1369 C C . VAL B 1 39 ? -11.141 -5.824 -0.094 1 94 39 VAL B C 1
ATOM 1371 O O . VAL B 1 39 ? -11.219 -6.406 -1.179 1 94 39 VAL B O 1
ATOM 1374 N N . ALA B 1 40 ? -10.531 -4.73 0.05 1 94 40 ALA B N 1
ATOM 1375 C CA . ALA B 1 40 ? -9.898 -4.07 -1.085 1 94 40 ALA B CA 1
ATOM 1376 C C . ALA B 1 40 ? -8.805 -4.945 -1.689 1 94 40 ALA B C 1
ATOM 1378 O O . ALA B 1 40 ? -8.586 -4.93 -2.904 1 94 40 ALA B O 1
ATOM 1379 N N . MET B 1 41 ? -8.188 -5.707 -0.83 1 95.56 41 MET B N 1
ATOM 1380 C CA . MET B 1 41 ? -7.105 -6.57 -1.297 1 95.56 41 MET B CA 1
ATOM 1381 C C . MET B 1 41 ? -7.66 -7.859 -1.895 1 95.56 41 MET B C 1
ATOM 1383 O O . MET B 1 41 ? -6.898 -8.703 -2.365 1 95.56 41 MET B O 1
ATOM 1387 N N . GLY B 1 42 ? -8.992 -8.023 -1.848 1 94.88 42 GLY B N 1
ATOM 1388 C CA . GLY B 1 42 ? -9.602 -9.164 -2.504 1 94.88 42 GLY B CA 1
ATOM 1389 C C . GLY B 1 42 ? -9.984 -10.273 -1.539 1 94.88 42 GLY B C 1
ATOM 1390 O O . GLY B 1 42 ? -10.305 -11.391 -1.959 1 94.88 42 GLY B O 1
ATOM 1391 N N . PHE B 1 43 ? -9.898 -9.992 -0.291 1 95.81 43 PHE B N 1
ATOM 1392 C CA . PHE B 1 43 ? -10.336 -10.953 0.715 1 95.81 43 PHE B CA 1
ATOM 1393 C C . PHE B 1 43 ? -11.766 -10.664 1.151 1 95.81 43 PHE B C 1
ATOM 1395 O O . PHE B 1 43 ? -12.32 -9.609 0.823 1 95.81 43 PHE B O 1
ATOM 1402 N N . ASP B 1 44 ? -12.328 -11.562 1.907 1 94.06 44 ASP B N 1
ATOM 1403 C CA . ASP B 1 44 ? -13.703 -11.391 2.371 1 94.06 44 ASP B CA 1
ATOM 1404 C C . ASP B 1 44 ? -13.75 -10.523 3.631 1 94.06 44 ASP B C 1
ATOM 1406 O O . ASP B 1 44 ? -14.812 -10.023 4.004 1 94.06 44 ASP B O 1
ATOM 1410 N N . GLY B 1 45 ? -12.664 -10.406 4.285 1 93.44 45 GLY B N 1
ATOM 1411 C CA . GLY B 1 45 ? -12.477 -9.672 5.531 1 93.44 45 GLY B CA 1
ATOM 1412 C C . GLY B 1 45 ? -11.156 -9.977 6.211 1 93.44 45 GLY B C 1
ATOM 1413 O O . GLY B 1 45 ? -10.32 -10.703 5.66 1 93.44 45 GLY B O 1
ATOM 1414 N N . THR B 1 46 ? -10.992 -9.5 7.395 1 94.75 46 THR B N 1
ATOM 1415 C CA . THR B 1 46 ? -9.719 -9.633 8.086 1 94.75 46 THR B CA 1
ATOM 1416 C C . THR B 1 46 ? -9.461 -11.086 8.477 1 94.75 46 THR B C 1
ATOM 1418 O O . THR B 1 46 ? -8.32 -11.562 8.43 1 94.75 46 THR B O 1
ATOM 1421 N N . GLU B 1 47 ? -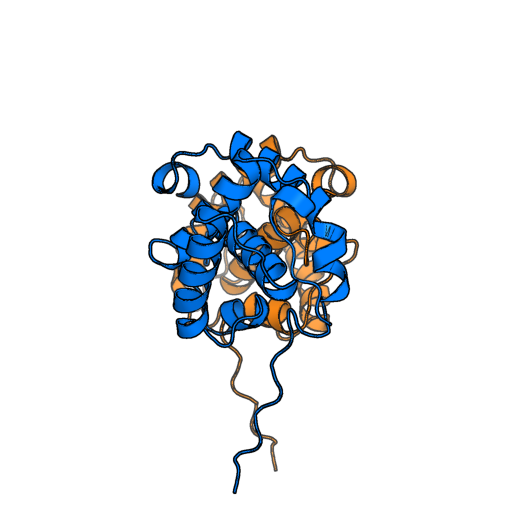10.5 -11.75 8.898 1 95.56 47 GLU B N 1
ATOM 1422 C CA . GLU B 1 47 ? -10.328 -13.164 9.227 1 95.56 47 GLU B CA 1
ATOM 1423 C C . GLU B 1 47 ? -9.898 -13.977 8.008 1 95.56 47 GLU B C 1
ATOM 1425 O O . GLU B 1 47 ? -8.992 -14.805 8.094 1 95.56 47 GLU B O 1
ATOM 1430 N N . ASP B 1 48 ? -10.547 -13.711 6.926 1 96.69 48 ASP B N 1
ATOM 1431 C CA . ASP B 1 48 ? -10.195 -14.383 5.684 1 96.69 48 ASP B CA 1
ATOM 1432 C C . ASP B 1 48 ? -8.781 -14.023 5.238 1 96.69 48 ASP B C 1
ATOM 1434 O O . ASP B 1 48 ? -8.055 -14.859 4.707 1 96.69 48 ASP B O 1
ATOM 1438 N N . LEU B 1 49 ? -8.414 -12.773 5.398 1 97.38 49 LEU B N 1
ATOM 1439 C CA . LEU B 1 49 ? -7.055 -12.336 5.094 1 97.38 49 LEU B CA 1
ATOM 1440 C C . LEU B 1 49 ? -6.027 -13.164 5.848 1 97.38 49 LEU B C 1
ATOM 1442 O O . LEU B 1 49 ? -5.055 -13.641 5.258 1 97.38 49 LEU B O 1
ATOM 1446 N N . HIS B 1 50 ? -6.258 -13.383 7.09 1 97.12 50 HIS B N 1
ATOM 1447 C CA . HIS B 1 50 ? -5.344 -14.172 7.91 1 97.12 50 HIS B CA 1
ATOM 1448 C C . HIS B 1 50 ? -5.254 -15.609 7.41 1 97.12 50 HIS B C 1
ATOM 1450 O O . HIS B 1 50 ? -4.16 -16.109 7.156 1 97.12 50 HIS B O 1
ATOM 1456 N N . TYR B 1 51 ? -6.383 -16.141 7.176 1 97.25 51 TYR B N 1
ATOM 1457 C CA . TYR B 1 51 ? -6.465 -17.531 6.773 1 97.25 51 TYR B CA 1
ATOM 1458 C C . TYR B 1 51 ? -5.848 -17.75 5.395 1 97.25 51 TYR B C 1
ATOM 1460 O O . TYR B 1 51 ? -4.992 -18.609 5.219 1 97.25 51 TYR B O 1
ATOM 1468 N N . ARG B 1 52 ? -6.238 -16.984 4.457 1 97.75 52 ARG B N 1
ATOM 1469 C CA . ARG B 1 52 ? -5.789 -17.203 3.084 1 97.75 52 ARG B CA 1
ATOM 1470 C C . ARG B 1 52 ? -4.328 -16.797 2.918 1 97.75 52 ARG B C 1
ATOM 1472 O O . ARG B 1 52 ? -3.615 -17.375 2.088 1 97.75 52 ARG B O 1
ATOM 1479 N N . SER B 1 53 ? -3.881 -15.805 3.701 1 98.44 53 SER B N 1
ATOM 1480 C CA . SER B 1 53 ? -2.461 -15.477 3.648 1 98.44 53 SER B CA 1
ATOM 1481 C C . SER B 1 53 ? -1.602 -16.688 4.008 1 98.44 53 SER B C 1
ATOM 1483 O O . SER B 1 53 ? -0.614 -16.984 3.326 1 98.44 53 SER B O 1
ATOM 1485 N N . LEU B 1 54 ? -2.008 -17.391 5.043 1 98.38 54 LEU B N 1
ATOM 1486 C CA . LEU B 1 54 ? -1.262 -18.562 5.461 1 98.38 54 LEU B CA 1
ATOM 1487 C C . LEU B 1 54 ? -1.356 -19.672 4.414 1 98.38 54 LEU B C 1
ATOM 1489 O O . LEU B 1 54 ? -0.366 -20.344 4.125 1 98.38 54 LEU B O 1
ATOM 1493 N N . ARG B 1 55 ? -2.504 -19.797 3.863 1 98.56 55 ARG B N 1
ATOM 1494 C CA . ARG B 1 55 ? -2.705 -20.828 2.846 1 98.56 55 ARG B CA 1
ATOM 1495 C C . ARG B 1 55 ? -1.87 -20.547 1.604 1 98.56 55 ARG B C 1
ATOM 1497 O O . ARG B 1 55 ? -1.213 -21.438 1.069 1 98.56 55 ARG B O 1
ATOM 1504 N N . ILE B 1 56 ? -1.92 -19.359 1.056 1 98.81 56 ILE B N 1
ATOM 1505 C CA . ILE B 1 56 ? -1.172 -18.969 -0.132 1 98.81 56 ILE B CA 1
ATOM 1506 C C . ILE B 1 56 ? 0.326 -19.078 0.137 1 98.81 56 ILE B C 1
ATOM 1508 O O . ILE B 1 56 ? 1.079 -19.562 -0.715 1 98.81 56 ILE B O 1
ATOM 1512 N N . ARG B 1 57 ? 0.732 -18.656 1.326 1 98.75 57 ARG B N 1
ATOM 1513 C CA . ARG B 1 57 ? 2.139 -18.781 1.696 1 98.75 57 ARG B CA 1
ATOM 1514 C C . ARG B 1 57 ? 2.586 -20.234 1.672 1 98.75 57 ARG B C 1
ATOM 1516 O O . ARG B 1 57 ? 3.654 -20.562 1.145 1 98.75 57 ARG B O 1
ATOM 1523 N N . ALA B 1 58 ? 1.79 -21.078 2.258 1 98.69 58 ALA B N 1
ATOM 1524 C CA . ALA B 1 58 ? 2.115 -22.5 2.277 1 98.69 58 ALA B CA 1
ATOM 1525 C C . ALA B 1 58 ? 2.227 -23.062 0.862 1 98.69 58 ALA B C 1
ATOM 1527 O O . ALA B 1 58 ? 3.109 -23.875 0.577 1 98.69 58 ALA B O 1
ATOM 1528 N N . ALA B 1 59 ? 1.33 -22.672 0 1 98.69 59 ALA B N 1
ATOM 1529 C CA . ALA B 1 59 ? 1.365 -23.109 -1.394 1 98.69 59 ALA B CA 1
ATOM 1530 C C . ALA B 1 59 ? 2.645 -22.641 -2.082 1 98.69 59 ALA B C 1
ATOM 1532 O O . ALA B 1 59 ? 3.242 -23.391 -2.863 1 98.69 59 ALA B O 1
ATOM 1533 N N . LEU B 1 60 ? 3.078 -21.438 -1.817 1 98.69 60 LEU B N 1
ATOM 1534 C CA . LEU B 1 60 ? 4.312 -20.906 -2.389 1 98.69 60 LEU B CA 1
ATOM 1535 C C . LEU B 1 60 ? 5.52 -21.719 -1.917 1 98.69 60 LEU B C 1
ATOM 1537 O O . LEU B 1 60 ? 6.398 -22.047 -2.715 1 98.69 60 LEU B O 1
ATOM 1541 N N . ILE B 1 61 ? 5.523 -22.031 -0.646 1 98.44 61 ILE B N 1
ATOM 1542 C CA . ILE B 1 61 ? 6.609 -22.797 -0.06 1 98.44 61 ILE B CA 1
ATOM 1543 C C . ILE B 1 61 ? 6.664 -24.188 -0.708 1 98.44 61 ILE B C 1
ATOM 1545 O O . ILE B 1 61 ? 7.746 -24.688 -1.012 1 98.44 61 ILE B O 1
ATOM 1549 N N . ALA B 1 62 ? 5.52 -24.672 -0.979 1 98.19 62 ALA B N 1
ATOM 1550 C CA . ALA B 1 62 ? 5.41 -26.016 -1.534 1 98.19 62 ALA B CA 1
ATOM 1551 C C . ALA B 1 62 ? 5.508 -26 -3.057 1 98.19 62 ALA B C 1
ATOM 1553 O O . ALA B 1 62 ? 5.398 -27.031 -3.709 1 98.19 62 ALA B O 1
ATOM 1554 N N . HIS B 1 63 ? 5.625 -24.828 -3.652 1 97.69 63 HIS B N 1
ATOM 1555 C CA . HIS B 1 63 ? 5.73 -24.656 -5.098 1 97.69 63 HIS B CA 1
ATOM 1556 C C . HIS B 1 63 ? 4.48 -25.156 -5.809 1 97.69 63 HIS B C 1
ATOM 1558 O O . HIS B 1 63 ? 4.574 -25.781 -6.871 1 97.69 63 HIS B O 1
ATOM 1564 N N . GLU B 1 64 ? 3.408 -24.953 -5.195 1 98.25 64 GLU B N 1
ATOM 1565 C CA . GLU B 1 64 ? 2.125 -25.344 -5.781 1 98.25 64 GLU B CA 1
ATOM 1566 C C . GLU B 1 64 ? 1.575 -24.234 -6.676 1 98.25 64 GLU B C 1
ATOM 1568 O O . GLU B 1 64 ? 1.929 -23.062 -6.512 1 98.25 64 GLU B O 1
ATOM 1573 N N . ALA B 1 65 ? 0.733 -24.672 -7.57 1 98.25 65 ALA B N 1
ATOM 1574 C CA . ALA B 1 65 ? 0.093 -23.703 -8.469 1 98.25 65 ALA B CA 1
ATOM 1575 C C . ALA B 1 65 ? -0.982 -22.906 -7.734 1 98.25 65 ALA B C 1
ATOM 1577 O O . ALA B 1 65 ? -1.695 -23.453 -6.883 1 98.25 65 ALA B O 1
ATOM 1578 N N . LEU B 1 66 ? -1.079 -21.672 -8.125 1 98.44 66 LEU B N 1
ATOM 1579 C CA . LEU B 1 66 ? -2.066 -20.766 -7.539 1 98.44 66 LEU B CA 1
ATOM 1580 C C . LEU B 1 66 ? -2.967 -20.172 -8.617 1 98.44 66 LEU B C 1
ATOM 1582 O O . LEU B 1 66 ? -2.539 -19.984 -9.758 1 98.44 66 LEU B O 1
ATOM 1586 N N . GLU B 1 67 ? -4.211 -19.922 -8.203 1 97.38 67 GLU B N 1
ATOM 1587 C CA . GLU B 1 67 ? -5.125 -19.188 -9.07 1 97.38 67 GLU B CA 1
ATOM 1588 C C . GLU B 1 67 ? -4.691 -17.734 -9.227 1 97.38 67 GLU B C 1
ATOM 1590 O O . GLU B 1 67 ? -4.062 -17.156 -8.328 1 97.38 67 GLU B O 1
ATOM 1595 N N . PRO B 1 68 ? -5.07 -17.062 -10.328 1 96.5 68 PRO B N 1
ATOM 1596 C CA . PRO B 1 68 ? -4.711 -15.664 -10.562 1 96.5 68 PRO B CA 1
ATOM 1597 C C . PRO B 1 68 ? -5.102 -14.75 -9.398 1 96.5 68 PRO B C 1
ATOM 1599 O O . PRO B 1 68 ? -4.324 -13.875 -9.016 1 96.5 68 PRO B O 1
ATOM 1602 N N . MET B 1 69 ? -6.191 -15.008 -8.789 1 96.19 69 MET B N 1
ATOM 1603 C CA . MET B 1 69 ? -6.641 -14.172 -7.684 1 96.19 69 MET B CA 1
ATOM 1604 C C . MET B 1 69 ? -5.719 -14.328 -6.477 1 96.19 69 MET B C 1
ATOM 1606 O O . MET B 1 69 ? -5.48 -13.367 -5.746 1 96.19 69 MET B O 1
ATOM 1610 N N . ASP B 1 70 ? -5.25 -15.477 -6.281 1 97.88 70 ASP B N 1
ATOM 1611 C CA . ASP B 1 70 ? -4.34 -15.695 -5.164 1 97.88 70 ASP B CA 1
ATOM 1612 C C . ASP B 1 70 ? -3.008 -14.977 -5.395 1 97.88 70 ASP B C 1
ATOM 1614 O O . ASP B 1 70 ? -2.383 -14.5 -4.445 1 97.88 70 ASP B O 1
ATOM 1618 N N . TRP B 1 71 ? -2.582 -14.891 -6.676 1 98.19 71 TRP B N 1
ATOM 1619 C CA . TRP B 1 71 ? -1.393 -14.109 -7.004 1 98.19 71 TRP B CA 1
ATOM 1620 C C . TRP B 1 71 ? -1.628 -12.625 -6.742 1 98.19 71 TRP B C 1
ATOM 1622 O O . TRP B 1 71 ? -0.756 -11.938 -6.207 1 98.19 71 TRP B O 1
ATOM 1632 N N . ALA B 1 72 ? -2.75 -12.18 -7.074 1 97.19 72 ALA B N 1
ATOM 1633 C CA . ALA B 1 72 ? -3.1 -10.781 -6.836 1 97.19 72 ALA B CA 1
ATOM 1634 C C . ALA B 1 72 ? -3.129 -10.461 -5.344 1 97.19 72 ALA B C 1
ATOM 1636 O O . ALA B 1 72 ? -2.596 -9.445 -4.91 1 97.19 72 ALA B O 1
ATOM 1637 N N . ARG B 1 73 ? -3.723 -11.344 -4.609 1 97.62 73 ARG B N 1
ATOM 1638 C CA . ARG B 1 73 ? -3.779 -11.195 -3.158 1 97.62 73 ARG B CA 1
ATOM 1639 C C . ARG B 1 73 ? -2.379 -11.164 -2.557 1 97.62 73 ARG B C 1
ATOM 1641 O O . ARG B 1 73 ? -2.078 -10.328 -1.705 1 97.62 73 ARG B O 1
ATOM 1648 N N . ALA B 1 74 ? -1.605 -12.078 -3.002 1 98.62 74 ALA B N 1
ATOM 1649 C CA . ALA B 1 74 ? -0.243 -12.156 -2.482 1 98.62 74 ALA B CA 1
ATOM 1650 C C . ALA B 1 74 ? 0.537 -10.883 -2.777 1 98.62 74 ALA B C 1
ATOM 1652 O O . ALA B 1 74 ? 1.225 -10.352 -1.901 1 98.62 74 ALA B O 1
ATOM 1653 N N . LEU B 1 75 ? 0.398 -10.43 -4.012 1 98.44 75 LEU B N 1
ATOM 1654 C CA . LEU B 1 75 ? 1.128 -9.227 -4.41 1 98.44 75 LEU B CA 1
ATOM 1655 C C . LEU B 1 75 ? 0.643 -8.016 -3.625 1 98.44 75 LEU B C 1
ATOM 1657 O O . LEU B 1 75 ? 1.443 -7.309 -3.008 1 98.44 75 LEU B O 1
ATOM 1661 N N . LEU B 1 76 ? -0.615 -7.805 -3.506 1 97.12 76 LEU B N 1
ATOM 1662 C CA . LEU B 1 76 ? -1.187 -6.641 -2.838 1 97.12 76 LEU B CA 1
ATOM 1663 C C . LEU B 1 76 ? -0.9 -6.68 -1.341 1 97.12 76 LEU B C 1
ATOM 1665 O O . LEU B 1 76 ? -0.545 -5.66 -0.746 1 97.12 76 LEU B O 1
ATOM 1669 N N . ALA B 1 77 ? -1.093 -7.836 -0.803 1 98.06 77 ALA B N 1
ATOM 1670 C CA . ALA B 1 77 ? -0.807 -7.988 0.622 1 98.06 77 ALA B CA 1
ATOM 1671 C C . ALA B 1 77 ? 0.648 -7.648 0.928 1 98.06 77 ALA B C 1
ATOM 1673 O O . ALA B 1 77 ? 0.945 -7.016 1.945 1 98.06 77 ALA B O 1
ATOM 1674 N N . THR B 1 78 ? 1.511 -8.031 0.085 1 98.69 78 THR B N 1
ATOM 1675 C CA . THR B 1 78 ? 2.934 -7.777 0.275 1 98.69 78 THR B CA 1
ATOM 1676 C C . THR B 1 78 ? 3.25 -6.297 0.071 1 98.69 78 THR B C 1
ATOM 1678 O O . THR B 1 78 ? 3.984 -5.699 0.861 1 98.69 78 THR B O 1
ATOM 1681 N N . GLU B 1 79 ? 2.693 -5.723 -0.958 1 98.44 79 GLU B N 1
ATOM 1682 C CA . GLU B 1 79 ? 2.865 -4.293 -1.216 1 98.44 79 GLU B CA 1
ATOM 1683 C C . GLU B 1 79 ? 2.465 -3.463 -0.001 1 98.44 79 GLU B C 1
ATOM 1685 O O . GLU B 1 79 ? 3.217 -2.59 0.437 1 98.44 79 GLU B O 1
ATOM 1690 N N . LEU B 1 80 ? 1.354 -3.801 0.564 1 97.81 80 LEU B N 1
ATOM 1691 C CA . LEU B 1 80 ? 0.81 -3.025 1.674 1 97.81 80 LEU B CA 1
ATOM 1692 C C . LEU B 1 80 ? 1.574 -3.311 2.963 1 97.81 80 LEU B C 1
ATOM 1694 O O . LEU B 1 80 ? 1.872 -2.393 3.729 1 97.81 80 LEU B O 1
ATOM 1698 N N . ALA B 1 81 ? 1.868 -4.535 3.197 1 98.31 81 ALA B N 1
ATOM 1699 C CA . ALA B 1 81 ? 2.619 -4.883 4.402 1 98.31 81 ALA B CA 1
ATOM 1700 C C . ALA B 1 81 ? 3.959 -4.148 4.441 1 98.31 81 ALA B C 1
ATOM 1702 O O . ALA B 1 81 ? 4.379 -3.666 5.496 1 98.31 81 ALA B O 1
ATOM 1703 N N . PHE B 1 82 ? 4.547 -4.039 3.258 1 98.62 82 PHE B N 1
ATOM 1704 C CA . PHE B 1 82 ? 5.852 -3.398 3.148 1 98.62 82 PHE B CA 1
ATOM 1705 C C . PHE B 1 82 ? 5.73 -1.888 3.305 1 98.62 82 PHE B C 1
ATOM 1707 O O . PHE B 1 82 ? 6.457 -1.28 4.098 1 98.62 82 PHE B O 1
ATOM 1714 N N . ALA B 1 83 ? 4.816 -1.304 2.646 1 98.19 83 ALA B N 1
ATOM 1715 C CA . ALA B 1 83 ? 4.883 0.142 2.451 1 98.19 83 ALA B CA 1
ATOM 1716 C C . ALA B 1 83 ? 4.125 0.879 3.553 1 98.19 83 ALA B C 1
ATOM 1718 O O . ALA B 1 83 ? 4.531 1.965 3.973 1 98.19 83 ALA B O 1
ATOM 1719 N N . SER B 1 84 ? 3.094 0.335 4.031 1 97.31 84 SER B N 1
ATOM 1720 C CA . SER B 1 84 ? 2.189 1.131 4.852 1 97.31 84 SER B CA 1
ATOM 1721 C C . SER B 1 84 ? 2.51 0.979 6.336 1 97.31 84 SER B C 1
ATOM 1723 O O . SER B 1 84 ? 2.551 -0.137 6.855 1 97.31 84 SER B O 1
ATOM 1725 N N . ASP B 1 85 ? 2.697 2.066 6.973 1 94.25 85 ASP B N 1
ATOM 1726 C CA . ASP B 1 85 ? 2.816 2.049 8.43 1 94.25 85 ASP B CA 1
ATOM 1727 C C . ASP B 1 85 ? 1.443 2.109 9.094 1 94.25 85 ASP B C 1
ATOM 1729 O O . ASP B 1 85 ? 1.315 1.849 10.289 1 94.25 85 ASP B O 1
ATOM 1733 N N . VAL B 1 86 ? 0.504 2.387 8.328 1 91 86 VAL B N 1
ATOM 1734 C CA . VAL B 1 86 ? -0.842 2.541 8.867 1 91 86 VAL B CA 1
ATOM 1735 C C . VAL B 1 86 ? -1.466 1.167 9.102 1 91 86 VAL B C 1
ATOM 1737 O O . VAL B 1 86 ? -2.006 0.899 10.18 1 91 86 VAL B O 1
ATOM 1740 N N . VAL B 1 87 ? -1.284 0.297 8.125 1 93.75 87 VAL B N 1
ATOM 1741 C CA . VAL B 1 87 ? -1.919 -1.008 8.273 1 93.75 87 VAL B CA 1
ATOM 1742 C C . VAL B 1 87 ? -0.866 -2.109 8.188 1 93.75 87 VAL B C 1
ATOM 1744 O O . VAL B 1 87 ? -1.102 -3.24 8.617 1 93.75 87 VAL B O 1
ATOM 1747 N N . GLY B 1 88 ? 0.222 -1.856 7.57 1 96.25 88 GLY B N 1
ATOM 1748 C CA . GLY B 1 88 ? 1.267 -2.85 7.371 1 96.25 88 GLY B CA 1
ATOM 1749 C C . GLY B 1 88 ? 2.365 -2.777 8.414 1 96.25 88 GLY B C 1
ATOM 1750 O O . GLY B 1 88 ? 2.123 -2.367 9.555 1 96.25 88 GLY B O 1
ATOM 1751 N N . SER B 1 89 ? 3.537 -3.232 7.965 1 96.25 89 SER B N 1
ATOM 1752 C CA . SER B 1 89 ? 4.699 -3.203 8.852 1 96.25 89 SER B CA 1
ATOM 1753 C C . SER B 1 89 ? 5.445 -1.879 8.734 1 96.25 89 SER B C 1
ATOM 1755 O O . SER B 1 89 ? 6.078 -1.432 9.688 1 96.25 89 SER B O 1
ATOM 1757 N N . GLY B 1 90 ? 5.41 -1.312 7.512 1 95.56 90 GLY B N 1
ATOM 1758 C CA . GLY B 1 90 ? 5.992 0.007 7.32 1 95.56 90 GLY B CA 1
ATOM 1759 C C . GLY B 1 90 ? 7.441 0.088 7.762 1 95.56 90 GLY B C 1
ATOM 1760 O O . GLY B 1 90 ? 8.266 -0.733 7.355 1 95.56 90 GLY B O 1
ATOM 1761 N N . TYR B 1 91 ? 7.688 0.958 8.688 1 92.75 91 TYR B N 1
ATOM 1762 C CA . TYR B 1 91 ? 9.047 1.248 9.125 1 92.75 91 TYR B CA 1
ATOM 1763 C C . TYR B 1 91 ? 9.656 0.047 9.836 1 92.75 91 TYR B C 1
ATOM 1765 O O . TYR B 1 91 ? 10.883 -0.071 9.93 1 92.75 91 TYR B O 1
ATOM 1773 N N . GLU B 1 92 ? 8.875 -0.866 10.297 1 94.81 92 GLU B N 1
ATOM 1774 C CA . GLU B 1 92 ? 9.359 -2.033 11.031 1 94.81 92 GLU B CA 1
ATOM 1775 C C . GLU B 1 92 ? 9.656 -3.193 10.086 1 94.81 92 GLU B C 1
ATOM 1777 O O . GLU B 1 92 ? 10.148 -4.238 10.516 1 94.81 92 GLU B O 1
ATOM 1782 N N . TRP B 1 93 ? 9.484 -3.047 8.82 1 97.38 93 TRP B N 1
ATOM 1783 C CA . TRP B 1 93 ? 9.609 -4.113 7.828 1 97.38 93 TRP B CA 1
ATOM 1784 C C . TRP B 1 93 ? 10.969 -4.797 7.934 1 97.38 93 TRP B C 1
ATOM 1786 O O . TRP B 1 93 ? 11.047 -6.023 8.023 1 97.38 93 TRP B O 1
ATOM 1796 N N . SER B 1 94 ? 12.023 -3.996 7.977 1 97.19 94 SER B N 1
ATOM 1797 C CA . SER B 1 94 ? 13.359 -4.578 8 1 97.19 94 SER B CA 1
ATOM 1798 C C . SER B 1 94 ? 13.594 -5.383 9.273 1 97.19 94 SER B C 1
ATOM 1800 O O . SER B 1 94 ? 14.258 -6.422 9.25 1 97.19 94 SER B O 1
ATOM 1802 N N . THR B 1 95 ? 12.953 -4.945 10.352 1 96.06 95 THR B N 1
ATOM 1803 C CA . THR B 1 95 ? 13.094 -5.625 11.633 1 96.06 95 THR B CA 1
ATOM 1804 C C . THR B 1 95 ? 12.297 -6.93 11.641 1 96.06 95 THR B C 1
ATOM 1806 O O . THR B 1 95 ? 12.797 -7.965 12.086 1 96.06 95 THR B O 1
ATOM 1809 N N . THR B 1 96 ? 11.188 -6.914 11.07 1 96.56 96 THR B N 1
ATOM 1810 C CA . THR B 1 96 ? 10.289 -8.062 11.195 1 96.56 96 THR B CA 1
ATOM 1811 C C . THR B 1 96 ? 10.617 -9.109 10.141 1 96.56 96 THR B C 1
ATOM 1813 O O . THR B 1 96 ? 10.352 -10.297 10.336 1 96.56 96 THR B O 1
ATOM 1816 N N . THR B 1 97 ? 11.219 -8.75 9.039 1 97.19 97 THR B N 1
ATOM 1817 C CA . THR B 1 97 ? 11.438 -9.703 7.953 1 97.19 97 THR B CA 1
ATOM 1818 C C . THR B 1 97 ? 12.922 -10.016 7.805 1 97.19 97 THR B C 1
ATOM 1820 O O . THR B 1 97 ? 13.289 -11.023 7.195 1 97.19 97 THR B O 1
ATOM 1823 N N . GLY B 1 98 ? 13.766 -9.047 8.234 1 97.69 98 GLY B N 1
ATOM 1824 C CA . GLY B 1 98 ? 15.203 -9.164 8.023 1 97.69 98 GLY B CA 1
ATOM 1825 C C . GLY B 1 98 ? 15.648 -8.633 6.676 1 97.69 98 GLY B C 1
ATOM 1826 O O . GLY B 1 98 ? 16.844 -8.633 6.367 1 97.69 98 GLY B O 1
ATOM 1827 N N . TRP B 1 99 ? 14.75 -8.188 5.805 1 98.44 99 TRP B N 1
ATOM 1828 C CA . TRP B 1 99 ? 15.078 -7.629 4.5 1 98.44 99 TRP B CA 1
ATOM 1829 C C . TRP B 1 99 ? 15.188 -6.109 4.57 1 98.44 99 TRP B C 1
ATOM 1831 O O . TRP B 1 99 ? 14.32 -5.445 5.152 1 98.44 99 TRP B O 1
ATOM 1841 N N . SER B 1 100 ? 16.188 -5.57 4 1 98.31 100 SER B N 1
ATOM 1842 C CA . SER B 1 100 ? 16.312 -4.117 3.947 1 98.31 100 SER B CA 1
ATOM 1843 C C . SER B 1 100 ? 15.258 -3.508 3.033 1 98.31 100 SER B C 1
ATOM 1845 O O . SER B 1 100 ? 14.766 -4.168 2.115 1 98.31 100 SER B O 1
ATOM 1847 N N . ASP B 1 101 ? 15 -2.264 3.266 1 98.12 101 ASP B N 1
ATOM 1848 C CA . ASP B 1 101 ? 14.055 -1.548 2.416 1 98.12 101 ASP B CA 1
ATOM 1849 C C . ASP B 1 101 ? 14.516 -1.542 0.962 1 98.12 101 ASP B C 1
ATOM 1851 O O . ASP B 1 101 ? 13.719 -1.761 0.049 1 98.12 101 ASP B O 1
ATOM 1855 N N . GLU B 1 102 ? 15.758 -1.312 0.792 1 97.25 102 GLU B N 1
ATOM 1856 C CA . GLU B 1 102 ? 16.312 -1.216 -0.554 1 97.25 102 GLU B CA 1
ATOM 1857 C C . GLU B 1 102 ? 16.188 -2.543 -1.298 1 97.25 102 GLU B C 1
ATOM 1859 O O . GLU B 1 102 ? 15.742 -2.578 -2.445 1 97.25 102 GLU B O 1
ATOM 1864 N N . THR B 1 103 ? 16.562 -3.57 -0.654 1 98.25 103 THR B N 1
ATOM 1865 C CA . THR B 1 103 ? 16.438 -4.887 -1.267 1 98.25 103 THR B CA 1
ATOM 1866 C C . THR B 1 103 ? 14.969 -5.223 -1.538 1 98.25 103 THR B C 1
ATOM 1868 O O . THR B 1 103 ? 14.633 -5.727 -2.611 1 98.25 103 THR B O 1
ATOM 1871 N N . THR B 1 104 ? 14.164 -4.906 -0.599 1 98.69 104 THR B N 1
ATOM 1872 C CA . THR B 1 104 ? 12.75 -5.25 -0.7 1 98.69 104 THR B CA 1
ATOM 1873 C C . THR B 1 104 ? 12.109 -4.559 -1.9 1 98.69 104 THR B C 1
ATOM 1875 O O . THR B 1 104 ? 11.438 -5.203 -2.709 1 98.69 104 THR B O 1
ATOM 1878 N N . VAL B 1 105 ? 12.344 -3.303 -2.035 1 98.31 105 VAL B N 1
ATOM 1879 C CA . VAL B 1 105 ? 11.68 -2.572 -3.105 1 98.31 105 VAL B CA 1
ATOM 1880 C C . VAL B 1 105 ? 12.203 -3.041 -4.461 1 98.31 105 VAL B C 1
ATOM 1882 O O . VAL B 1 105 ? 11.453 -3.117 -5.434 1 98.31 105 VAL B O 1
ATOM 1885 N N . ARG B 1 106 ? 13.438 -3.359 -4.535 1 98.12 106 ARG B N 1
ATOM 1886 C CA . ARG B 1 106 ? 14.008 -3.871 -5.777 1 98.12 106 ARG B CA 1
ATOM 1887 C C . ARG B 1 106 ? 13.352 -5.188 -6.18 1 98.12 106 ARG B C 1
ATOM 1889 O O . ARG B 1 106 ? 12.938 -5.352 -7.332 1 98.12 106 ARG B O 1
ATOM 1896 N N . VAL B 1 107 ? 13.273 -6.086 -5.289 1 98.69 107 VAL B N 1
ATOM 1897 C CA . VAL B 1 107 ? 12.688 -7.395 -5.562 1 98.69 107 VAL B CA 1
ATOM 1898 C C . VAL B 1 107 ? 11.195 -7.246 -5.844 1 98.69 107 VAL B C 1
ATOM 1900 O O . VAL B 1 107 ? 10.648 -7.934 -6.711 1 98.69 107 VAL B O 1
ATOM 1903 N N . LEU B 1 108 ? 10.594 -6.312 -5.141 1 98.75 108 LEU B N 1
ATOM 1904 C CA . LEU B 1 108 ? 9.172 -6.062 -5.328 1 98.75 108 LEU B CA 1
ATOM 1905 C C . LEU B 1 108 ? 8.891 -5.582 -6.746 1 98.75 108 LEU B C 1
ATOM 1907 O O . LEU B 1 108 ? 7.953 -6.059 -7.395 1 98.75 108 LEU B O 1
ATOM 1911 N N . ARG B 1 109 ? 9.719 -4.715 -7.23 1 98.62 109 ARG B N 1
ATOM 1912 C CA . ARG B 1 109 ? 9.531 -4.211 -8.586 1 98.62 109 ARG B CA 1
ATOM 1913 C C . ARG B 1 109 ? 9.688 -5.332 -9.609 1 98.62 109 ARG B C 1
ATOM 1915 O O . ARG B 1 109 ? 8.914 -5.414 -10.57 1 98.62 109 ARG B O 1
ATOM 1922 N N . SER B 1 110 ? 10.609 -6.145 -9.375 1 98.38 110 SER B N 1
ATOM 1923 C CA . SER B 1 110 ? 10.828 -7.281 -10.266 1 98.38 110 SER B CA 1
ATOM 1924 C C . SER B 1 110 ? 9.633 -8.227 -10.258 1 98.38 110 SER B C 1
ATOM 1926 O O . SER B 1 110 ? 9.164 -8.664 -11.312 1 98.38 110 SER B O 1
ATOM 1928 N N . ALA B 1 111 ? 9.125 -8.539 -9.117 1 98.56 111 ALA B N 1
ATOM 1929 C CA . ALA B 1 111 ? 7.965 -9.406 -8.992 1 98.56 111 ALA B CA 1
ATOM 1930 C C . ALA B 1 111 ? 6.742 -8.789 -9.664 1 98.56 111 ALA B C 1
ATOM 1932 O O . ALA B 1 111 ? 5.973 -9.492 -10.328 1 98.56 111 ALA B O 1
ATOM 1933 N N . GLN B 1 112 ? 6.617 -7.508 -9.5 1 98.06 112 GLN B N 1
ATOM 1934 C CA . GLN B 1 112 ? 5.492 -6.785 -10.078 1 98.06 112 GLN B CA 1
ATOM 1935 C C . GLN B 1 112 ? 5.484 -6.914 -11.602 1 98.06 112 GLN B C 1
ATOM 1937 O O . GLN B 1 112 ? 4.445 -7.191 -12.203 1 98.06 112 GLN B O 1
ATOM 1942 N N . LEU B 1 113 ? 6.602 -6.789 -12.195 1 97.25 113 LEU B N 1
ATOM 1943 C CA . LEU B 1 113 ? 6.715 -6.871 -13.648 1 97.25 113 LEU B CA 1
ATOM 1944 C C . LEU B 1 113 ? 6.34 -8.258 -14.148 1 97.25 113 LEU B C 1
ATOM 1946 O O . LEU B 1 113 ? 5.727 -8.398 -15.211 1 97.25 113 LEU B O 1
ATOM 1950 N N . LYS B 1 114 ? 6.605 -9.203 -13.422 1 97.69 114 LYS B N 1
ATOM 1951 C CA . LYS B 1 114 ? 6.352 -10.586 -13.836 1 97.69 114 LYS B CA 1
ATOM 1952 C C . LYS B 1 114 ? 4.898 -10.977 -13.586 1 97.69 114 LYS B C 1
ATOM 1954 O O . LYS B 1 114 ? 4.359 -11.852 -14.266 1 97.69 114 LYS B O 1
ATOM 1959 N N . LEU B 1 115 ? 4.238 -10.297 -12.656 1 97.5 115 LEU B N 1
ATOM 1960 C CA . LEU B 1 115 ? 2.887 -10.688 -12.266 1 97.5 115 LEU B CA 1
ATOM 1961 C C . LEU B 1 115 ? 1.849 -9.789 -12.93 1 97.5 115 LEU B C 1
ATOM 1963 O O . LEU B 1 115 ? 0.646 -10.055 -12.836 1 97.5 115 LEU B O 1
ATOM 1967 N N . ILE B 1 116 ? 2.299 -8.82 -13.625 1 94.44 116 ILE B N 1
ATOM 1968 C CA . ILE B 1 116 ? 1.41 -7.777 -14.117 1 94.44 116 ILE B CA 1
ATOM 1969 C C . ILE B 1 116 ? 0.352 -8.383 -15.031 1 94.44 116 ILE B C 1
ATOM 1971 O O . ILE B 1 116 ? -0.824 -8.016 -14.961 1 94.44 116 ILE B O 1
ATOM 1975 N N . ARG B 1 117 ? 0.654 -9.281 -15.828 1 93.44 117 ARG B N 1
ATOM 1976 C CA . ARG B 1 117 ? -0.289 -9.852 -16.781 1 93.44 117 ARG B CA 1
ATOM 1977 C C . ARG B 1 117 ? -1.32 -10.727 -16.078 1 93.44 117 ARG B C 1
ATOM 1979 O O . ARG B 1 117 ? -2.455 -10.852 -16.547 1 93.44 117 ARG B O 1
ATOM 1986 N N . THR B 1 118 ? -0.906 -11.289 -15.055 1 94.81 118 THR B N 1
ATOM 1987 C CA . THR B 1 118 ? -1.787 -12.156 -14.281 1 94.81 118 THR B CA 1
ATOM 1988 C C . THR B 1 118 ? -2.77 -11.336 -13.453 1 94.81 118 THR B C 1
ATOM 1990 O O . THR B 1 118 ? -3.938 -11.711 -13.32 1 94.81 118 THR B O 1
ATOM 1993 N N . VAL B 1 119 ? -2.336 -10.188 -12.969 1 94.25 119 VAL B N 1
ATOM 1994 C CA . VAL B 1 119 ? -3.074 -9.469 -11.938 1 94.25 119 VAL B CA 1
ATOM 1995 C C . VAL B 1 119 ? -3.895 -8.352 -12.57 1 94.25 119 VAL B C 1
ATOM 1997 O O . VAL B 1 119 ? -5.031 -8.094 -12.156 1 94.25 119 VAL B O 1
ATOM 2000 N N . ALA B 1 120 ? -3.434 -7.758 -13.594 1 91.44 120 ALA B N 1
ATOM 2001 C CA . ALA B 1 120 ? -4.016 -6.551 -14.172 1 91.44 120 ALA B CA 1
ATOM 2002 C C . ALA B 1 120 ? -5.465 -6.781 -14.586 1 91.44 120 ALA B C 1
ATOM 2004 O O . ALA B 1 120 ? -6.336 -5.957 -14.305 1 91.44 120 ALA B O 1
ATOM 2005 N N . PRO B 1 121 ? -5.812 -7.922 -15.133 1 91.12 121 PRO B N 1
ATOM 2006 C CA . PRO B 1 121 ? -7.191 -8.141 -15.578 1 91.12 121 PRO B CA 1
ATOM 2007 C C . PRO B 1 121 ? -8.172 -8.273 -14.422 1 91.12 121 PRO B C 1
ATOM 2009 O O . PRO B 1 121 ? -9.391 -8.211 -14.625 1 91.12 121 PRO B O 1
ATOM 2012 N N . LEU B 1 122 ? -7.691 -8.414 -13.258 1 92.38 122 LEU B N 1
ATOM 2013 C CA . LEU B 1 122 ? -8.555 -8.695 -12.117 1 92.38 122 LEU B CA 1
ATOM 2014 C C . LEU B 1 122 ? -9.016 -7.398 -11.453 1 92.38 122 LEU B C 1
ATOM 2016 O O . LEU B 1 122 ? -9.977 -7.398 -10.68 1 92.38 122 LEU B O 1
ATOM 2020 N N . VAL B 1 123 ? -8.312 -6.379 -11.695 1 86.81 123 VAL B N 1
ATOM 2021 C CA . VAL B 1 123 ? -8.578 -5.109 -11.023 1 86.81 123 VAL B CA 1
ATOM 2022 C C . VAL B 1 123 ? -9.914 -4.547 -11.484 1 86.81 123 VAL B C 1
ATOM 2024 O O . VAL B 1 123 ? -10.172 -4.449 -12.688 1 86.81 123 VAL B O 1
ATOM 2027 N N . GLY B 1 124 ? -10.773 -4.152 -10.547 1 80.62 124 GLY B N 1
ATOM 2028 C CA . GLY B 1 124 ? -12.062 -3.559 -10.859 1 80.62 124 GLY B CA 1
ATOM 2029 C C . GLY B 1 124 ? -13.148 -4.59 -11.117 1 80.62 124 GLY B C 1
ATOM 2030 O O . GLY B 1 124 ? -14.328 -4.254 -11.18 1 80.62 124 GLY B O 1
ATOM 2031 N N . ARG B 1 125 ? -12.805 -5.785 -11.266 1 77.44 125 ARG B N 1
ATOM 2032 C CA . ARG B 1 125 ? -13.781 -6.855 -11.469 1 77.44 125 ARG B CA 1
ATOM 2033 C C . ARG B 1 125 ? -13.969 -7.668 -10.195 1 77.44 125 ARG B C 1
ATOM 2035 O O . ARG B 1 125 ? -15.062 -7.703 -9.633 1 77.44 125 ARG B O 1
ATOM 2042 N N . SER B 1 126 ? -12.859 -8.195 -9.797 1 79.31 126 SER B N 1
ATOM 2043 C CA . SER B 1 126 ? -12.867 -9.008 -8.578 1 79.31 126 SER B CA 1
ATOM 2044 C C . SER B 1 126 ? -12.008 -8.375 -7.492 1 79.31 126 SER B C 1
ATOM 2046 O O . SER B 1 126 ? -12.383 -8.367 -6.32 1 79.31 126 SER B O 1
ATOM 2048 N N . LEU B 1 127 ? -10.977 -7.812 -7.965 1 84.12 127 LEU B N 1
ATOM 2049 C CA . LEU B 1 127 ? -10.047 -7.172 -7.035 1 84.12 127 LEU B CA 1
ATOM 2050 C C . LEU B 1 127 ? -10.453 -5.723 -6.781 1 84.12 127 LEU B C 1
ATOM 2052 O O . LEU B 1 127 ? -10.68 -4.961 -7.723 1 84.12 127 LEU B O 1
ATOM 2056 N N . GLY B 1 128 ? -10.578 -5.41 -5.539 1 79 128 GLY B N 1
ATOM 2057 C CA . GLY B 1 128 ? -10.938 -4.047 -5.184 1 79 128 GLY B CA 1
ATOM 2058 C C . GLY B 1 128 ? -12.43 -3.791 -5.219 1 79 128 GLY B C 1
ATOM 2059 O O . GLY B 1 128 ? -12.867 -2.643 -5.293 1 79 128 GLY B O 1
ATOM 2060 N N . THR B 1 129 ? -13.156 -4.805 -5.379 1 77.81 129 THR B N 1
ATOM 2061 C CA . THR B 1 129 ? -14.609 -4.684 -5.367 1 77.81 129 THR B CA 1
ATOM 2062 C C . THR B 1 129 ? -15.211 -5.461 -4.199 1 77.81 129 THR B C 1
ATOM 2064 O O . THR B 1 129 ? -14.609 -6.418 -3.709 1 77.81 129 THR B O 1
ATOM 2067 N N . ARG B 1 130 ? -16.297 -4.836 -3.705 1 74.69 130 ARG B N 1
ATOM 2068 C CA . ARG B 1 130 ? -17 -5.539 -2.646 1 74.69 130 ARG B CA 1
ATOM 2069 C C . ARG B 1 130 ? -18 -6.535 -3.229 1 74.69 130 ARG B C 1
ATOM 2071 O O . ARG B 1 130 ? -18.781 -6.191 -4.129 1 74.69 130 ARG B O 1
ATOM 2078 N N . PRO B 1 131 ? -17.781 -7.742 -2.812 1 63.03 131 PRO B N 1
ATOM 2079 C CA . PRO B 1 131 ? -18.797 -8.688 -3.281 1 63.03 131 PRO B CA 1
ATOM 2080 C C . PRO B 1 131 ? -20.219 -8.258 -2.904 1 63.03 131 PRO B C 1
ATOM 2082 O O . PRO B 1 131 ? -20.422 -7.613 -1.873 1 63.03 131 PRO B O 1
ATOM 2085 N N . PRO B 1 132 ? -21 -8.352 -3.938 1 60.47 132 PRO B N 1
ATOM 2086 C CA . PRO B 1 132 ? -22.391 -8 -3.633 1 60.47 132 PRO B CA 1
ATOM 2087 C C . PRO B 1 132 ? -22.922 -8.703 -2.381 1 60.47 132 PRO B C 1
ATOM 2089 O O . PRO B 1 132 ? -22.469 -9.797 -2.043 1 60.47 132 PRO B O 1
ATOM 2092 N N . LEU B 1 133 ? -23.406 -7.875 -1.428 1 53.16 133 LEU B N 1
ATOM 2093 C CA . LEU B 1 133 ? -24.031 -8.461 -0.247 1 53.16 133 LEU B CA 1
ATOM 2094 C C . LEU B 1 133 ? -24.906 -9.656 -0.628 1 53.16 133 LEU B C 1
ATOM 2096 O O . LEU B 1 133 ? -25.625 -9.617 -1.628 1 53.16 133 LEU B O 1
ATOM 2100 N N . ARG B 1 134 ? -24.344 -10.805 -0.358 1 46.5 134 ARG B N 1
ATOM 2101 C CA . ARG B 1 134 ? -25.266 -11.914 -0.592 1 46.5 134 ARG B CA 1
ATOM 2102 C C . ARG B 1 134 ? -26.656 -11.57 -0.096 1 46.5 134 ARG B C 1
ATOM 2104 O O . ARG B 1 134 ? -26.828 -11.109 1.034 1 46.5 134 ARG B O 1
ATOM 2111 N N . PRO B 1 135 ? -27.594 -11.547 -0.98 1 45.22 135 PRO B N 1
ATOM 2112 C CA . PRO B 1 135 ? -28.953 -11.297 -0.484 1 45.22 135 PRO B CA 1
ATOM 2113 C C . PRO B 1 135 ? -29.297 -12.148 0.731 1 45.22 135 PRO B C 1
ATOM 2115 O O . PRO B 1 135 ? -28.891 -13.312 0.816 1 45.22 135 PRO B O 1
ATOM 2118 N N . ALA B 1 136 ? -29.484 -11.398 1.822 1 42.69 136 ALA B N 1
ATOM 2119 C CA . ALA B 1 136 ? -30.047 -12.148 2.938 1 42.69 136 ALA B CA 1
ATOM 2120 C C . ALA B 1 136 ? -31.141 -13.102 2.453 1 42.69 136 ALA B C 1
ATOM 2122 O O . ALA B 1 136 ? -32.062 -12.703 1.735 1 42.69 136 ALA B O 1
ATOM 2123 N N . ILE B 1 137 ? -30.625 -14.312 2.205 1 35.06 137 ILE B N 1
ATOM 2124 C CA . ILE B 1 137 ? -31.688 -15.266 1.915 1 35.06 137 ILE B CA 1
ATOM 2125 C C . ILE B 1 137 ? -32.844 -15.078 2.912 1 35.06 137 ILE B C 1
ATOM 2127 O O . ILE B 1 137 ? -32.625 -15.102 4.125 1 35.06 137 ILE B O 1
ATOM 2131 N N . SER B 1 138 ? -33.812 -14.383 2.475 1 31.12 138 SER B N 1
ATOM 2132 C CA . SER B 1 138 ? -35.062 -14.578 3.211 1 31.12 138 SER B CA 1
ATOM 2133 C C . SER B 1 138 ? -35.406 -16.062 3.295 1 31.12 138 SER B C 1
ATOM 2135 O O . SER B 1 138 ? -35.25 -16.797 2.322 1 31.12 138 SER B O 1
#